Protein AF-A0A7C1C0Z5-F1 (afdb_monomer)

Structure (mmCIF, N/CA/C/O backbone):
data_AF-A0A7C1C0Z5-F1
#
_entry.id   AF-A0A7C1C0Z5-F1
#
loop_
_atom_site.group_PDB
_atom_site.id
_atom_site.type_symbol
_atom_site.label_atom_id
_atom_site.label_alt_id
_atom_site.label_comp_id
_atom_site.label_asym_id
_atom_site.label_entity_id
_atom_site.label_seq_id
_atom_site.pdbx_PDB_ins_code
_atom_site.Cartn_x
_atom_site.Cartn_y
_atom_site.Cartn_z
_atom_site.occupancy
_atom_site.B_iso_or_equiv
_atom_site.auth_seq_id
_atom_site.auth_comp_id
_atom_site.auth_asym_id
_atom_site.auth_atom_id
_atom_site.pdbx_PDB_model_num
ATOM 1 N N . MET A 1 1 ? 1.218 18.895 36.734 1.00 50.53 1 MET A N 1
ATOM 2 C CA . MET A 1 1 ? 1.865 17.702 36.144 1.00 50.53 1 MET A CA 1
ATOM 3 C C . MET A 1 1 ? 1.645 17.721 34.640 1.00 50.53 1 MET A C 1
ATOM 5 O O . MET A 1 1 ? 0.488 17.871 34.248 1.00 50.53 1 MET A O 1
ATOM 9 N N . PRO A 1 2 ? 2.693 17.615 33.805 1.00 55.09 2 PRO A N 1
ATOM 10 C CA . PRO A 1 2 ? 2.503 17.426 32.371 1.00 55.09 2 PRO A CA 1
ATOM 11 C C . PRO A 1 2 ? 1.745 16.110 32.160 1.00 55.09 2 PRO A C 1
ATOM 13 O O . PRO A 1 2 ? 2.145 15.065 32.670 1.00 55.09 2 PRO A O 1
ATOM 16 N N . LYS A 1 3 ? 0.593 16.164 31.488 1.00 62.12 3 LYS A N 1
ATOM 17 C CA . LYS A 1 3 ? -0.167 14.957 31.144 1.00 62.12 3 LYS A CA 1
ATOM 18 C C . LYS A 1 3 ? 0.540 14.292 29.962 1.00 62.12 3 LYS A C 1
ATOM 20 O O . LYS A 1 3 ? 0.717 14.940 28.936 1.00 62.12 3 LYS A O 1
ATOM 25 N N . LEU A 1 4 ? 0.938 13.024 30.097 1.00 68.06 4 LEU A N 1
ATOM 26 C CA . LEU A 1 4 ? 1.468 12.254 28.969 1.00 68.06 4 LEU A CA 1
ATOM 27 C C . LEU A 1 4 ? 0.392 12.119 27.882 1.00 68.06 4 LEU A C 1
ATOM 29 O O . LEU A 1 4 ? -0.711 11.645 28.156 1.00 68.06 4 LEU A O 1
ATOM 33 N N . LEU A 1 5 ? 0.740 12.500 26.651 1.00 69.69 5 LEU A N 1
ATOM 34 C CA . LEU A 1 5 ? -0.126 12.399 25.467 1.00 69.69 5 LEU A CA 1
ATOM 35 C C . LEU A 1 5 ? -0.556 10.951 25.165 1.00 69.69 5 LEU A C 1
ATOM 37 O O . LEU A 1 5 ? -1.627 10.733 24.612 1.00 69.69 5 LEU A O 1
ATOM 41 N N . ILE A 1 6 ? 0.223 9.966 25.624 1.00 70.81 6 ILE A N 1
ATOM 42 C CA . ILE A 1 6 ? -0.053 8.524 25.497 1.00 70.81 6 ILE A CA 1
ATOM 43 C C . ILE A 1 6 ? -1.380 8.124 26.167 1.00 70.81 6 ILE A C 1
ATOM 45 O O . ILE A 1 6 ? -1.987 7.133 25.786 1.00 70.81 6 ILE A O 1
ATOM 49 N N . LYS A 1 7 ? -1.895 8.910 27.124 1.00 69.81 7 LYS A N 1
ATOM 50 C CA . LYS A 1 7 ? -3.162 8.605 27.812 1.00 69.81 7 LYS A CA 1
ATOM 51 C C . LYS A 1 7 ? -4.392 8.622 26.884 1.00 69.81 7 LYS A C 1
ATOM 53 O O . LYS A 1 7 ? -5.440 8.124 27.277 1.00 69.81 7 LYS A O 1
ATOM 58 N N . TYR A 1 8 ? -4.281 9.214 25.695 1.00 70.94 8 TYR A N 1
ATOM 59 C CA . TYR A 1 8 ? -5.370 9.283 24.714 1.00 70.94 8 TYR A CA 1
ATOM 60 C C . TYR A 1 8 ? -5.359 8.132 23.696 1.00 70.94 8 TYR A C 1
ATOM 62 O O . TYR A 1 8 ? -6.206 8.129 22.809 1.00 70.94 8 TYR A O 1
ATOM 70 N N . ILE A 1 9 ? -4.405 7.203 23.814 1.00 77.19 9 ILE A N 1
ATOM 71 C CA . ILE A 1 9 ? -4.226 6.056 22.920 1.00 77.19 9 ILE A CA 1
ATOM 72 C C . ILE A 1 9 ? -4.994 4.860 23.495 1.00 77.19 9 ILE A C 1
ATOM 74 O O . ILE A 1 9 ? -4.828 4.511 24.667 1.00 77.19 9 ILE A O 1
ATOM 78 N N . GLU A 1 10 ? -5.833 4.239 22.673 1.00 81.50 10 GLU A N 1
ATOM 79 C CA . GLU A 1 10 ? -6.544 2.998 22.989 1.00 81.50 10 GLU A CA 1
ATOM 80 C C . GLU A 1 10 ? -5.820 1.771 22.412 1.00 81.50 10 GLU A C 1
ATOM 82 O O . GLU A 1 10 ? -4.853 1.882 21.664 1.00 81.50 10 GLU A O 1
ATOM 87 N N . PHE A 1 11 ? -6.268 0.563 22.771 1.00 80.81 11 PHE A N 1
ATOM 88 C CA . PHE A 1 11 ? -5.586 -0.673 22.369 1.00 80.81 11 PHE A CA 1
ATOM 89 C C . PHE A 1 11 ? -5.509 -0.859 20.841 1.00 80.81 11 PHE A C 1
ATOM 91 O O . PHE A 1 11 ? -4.505 -1.361 20.342 1.00 80.81 11 PHE A O 1
ATOM 98 N N . ALA A 1 12 ? -6.537 -0.427 20.101 1.00 80.50 12 ALA A N 1
ATOM 99 C CA . ALA A 1 12 ? -6.552 -0.486 18.638 1.00 80.50 12 ALA A CA 1
ATOM 100 C C . ALA A 1 12 ? -5.460 0.397 18.007 1.00 80.50 12 ALA A C 1
ATOM 102 O O . ALA A 1 12 ? -4.792 -0.030 17.073 1.00 80.50 12 ALA A O 1
ATOM 103 N N . ASP A 1 13 ? -5.205 1.575 18.578 1.00 85.00 13 ASP A N 1
ATOM 104 C CA . ASP A 1 13 ? -4.294 2.583 18.021 1.00 85.00 13 ASP A CA 1
ATOM 105 C C . ASP A 1 13 ? -2.834 2.081 17.948 1.00 85.00 13 ASP A C 1
ATOM 107 O O . ASP A 1 13 ? -2.052 2.526 17.107 1.00 85.00 13 ASP A O 1
ATOM 111 N N . TYR A 1 14 ? -2.448 1.115 18.794 1.00 87.69 14 TYR A N 1
ATOM 112 C CA . TYR A 1 14 ? -1.129 0.472 18.725 1.00 87.69 14 TYR A CA 1
ATOM 113 C C . TYR A 1 14 ? -0.912 -0.308 17.425 1.00 87.69 14 TYR A C 1
ATOM 115 O O . TYR A 1 14 ? 0.219 -0.376 16.943 1.00 87.69 14 TYR A O 1
ATOM 123 N N . PHE A 1 15 ? -1.968 -0.883 16.851 1.00 90.00 15 PHE A N 1
ATOM 124 C CA . PHE A 1 15 ? -1.889 -1.609 15.585 1.00 90.00 15 PHE A CA 1
ATOM 125 C C . PHE A 1 15 ? -1.761 -0.655 14.393 1.00 90.00 15 PHE A C 1
ATOM 127 O O . PHE A 1 15 ? -0.996 -0.957 13.479 1.00 90.00 15 PHE A O 1
ATOM 134 N N . SER A 1 16 ? -2.379 0.528 14.439 1.00 89.94 16 SER A N 1
ATOM 135 C CA . SER A 1 16 ? -2.151 1.579 13.437 1.00 89.94 16 SER A CA 1
ATOM 136 C C . SER A 1 16 ? -0.729 2.151 13.546 1.00 89.94 16 SER A C 1
ATOM 138 O O . SER A 1 16 ? -0.047 2.369 12.544 1.00 89.94 16 SER A O 1
ATOM 140 N N . ILE A 1 17 ? -0.199 2.311 14.766 1.00 92.31 17 ILE A N 1
ATOM 141 C CA . ILE A 1 17 ? 1.218 2.672 14.956 1.00 92.31 17 ILE A CA 1
ATOM 142 C C . ILE A 1 17 ? 2.126 1.585 14.364 1.00 92.31 17 ILE A C 1
ATOM 144 O O . ILE A 1 17 ? 3.062 1.906 13.631 1.00 92.31 17 ILE A O 1
ATOM 148 N N . LEU A 1 18 ? 1.844 0.308 14.631 1.00 94.50 18 LEU A N 1
ATOM 149 C CA . LEU A 1 18 ? 2.607 -0.810 14.076 1.00 94.50 18 LEU A CA 1
ATOM 150 C C . LEU A 1 18 ? 2.528 -0.858 12.542 1.00 94.50 18 LEU A C 1
ATOM 152 O O . LEU A 1 18 ? 3.556 -1.057 11.895 1.00 94.50 18 LEU A O 1
ATOM 156 N N . ASN A 1 19 ? 1.348 -0.599 11.968 1.00 94.94 19 ASN A N 1
ATOM 157 C CA . ASN A 1 19 ? 1.147 -0.421 10.530 1.00 94.94 19 ASN A CA 1
ATOM 158 C C . ASN A 1 19 ? 2.127 0.638 9.992 1.00 94.94 19 ASN A C 1
ATOM 160 O O . ASN A 1 19 ? 2.933 0.332 9.113 1.00 94.94 19 ASN A O 1
ATOM 164 N N . SER A 1 20 ? 2.158 1.835 10.587 1.00 95.94 20 SER A N 1
ATOM 165 C CA . SER A 1 20 ? 3.069 2.905 10.149 1.00 95.94 20 SER A CA 1
ATOM 166 C C . SER A 1 20 ? 4.556 2.521 10.231 1.00 95.94 20 SER A C 1
ATOM 168 O O . SER A 1 20 ? 5.349 2.923 9.377 1.00 95.94 20 SER A O 1
ATOM 170 N N . ILE A 1 21 ? 4.940 1.711 11.227 1.00 97.56 21 ILE A N 1
ATOM 171 C CA . ILE A 1 21 ? 6.315 1.219 11.387 1.00 97.56 21 ILE A CA 1
ATOM 172 C C . ILE A 1 21 ? 6.663 0.258 10.250 1.00 97.56 21 ILE A C 1
ATOM 174 O O . ILE A 1 21 ? 7.739 0.383 9.665 1.00 97.56 21 ILE A O 1
ATOM 178 N N . PHE A 1 22 ? 5.763 -0.660 9.887 1.00 98.00 22 PHE A N 1
ATOM 179 C CA . PHE A 1 22 ? 5.973 -1.526 8.727 1.00 98.00 22 PHE A CA 1
ATOM 180 C C . PHE A 1 22 ? 6.124 -0.720 7.435 1.00 98.00 22 PHE A C 1
ATOM 182 O O . PHE A 1 22 ? 7.070 -0.973 6.688 1.00 98.00 22 PHE A O 1
ATOM 189 N N . GLY A 1 23 ? 5.273 0.284 7.201 1.00 97.50 23 GLY A N 1
ATOM 190 C CA . GLY A 1 23 ? 5.388 1.168 6.038 1.00 97.50 23 GLY A CA 1
ATOM 191 C C . GLY A 1 23 ? 6.712 1.938 5.995 1.00 97.50 23 GLY A C 1
ATOM 192 O O . GLY A 1 23 ? 7.374 2.001 4.959 1.00 97.50 23 GLY A O 1
ATOM 193 N N . MET A 1 24 ? 7.150 2.470 7.136 1.00 98.12 24 MET A N 1
ATOM 194 C CA . MET A 1 24 ? 8.422 3.186 7.247 1.00 98.12 24 MET A CA 1
ATOM 195 C C . MET A 1 24 ? 9.633 2.272 7.001 1.00 98.12 24 MET A C 1
ATOM 197 O O . MET A 1 24 ? 10.545 2.648 6.262 1.00 98.12 24 MET A O 1
ATOM 201 N N . ILE A 1 25 ? 9.641 1.059 7.559 1.00 98.38 25 ILE A N 1
ATOM 202 C CA . ILE A 1 25 ? 10.719 0.088 7.321 1.00 98.38 25 ILE A CA 1
ATOM 203 C C . ILE A 1 25 ? 10.689 -0.393 5.862 1.00 98.38 25 ILE A C 1
ATOM 205 O O . ILE A 1 25 ? 11.747 -0.549 5.252 1.00 98.38 25 ILE A O 1
ATOM 209 N N . ALA A 1 26 ? 9.505 -0.566 5.266 1.00 98.38 26 ALA A N 1
ATOM 210 C CA . ALA A 1 26 ? 9.374 -0.905 3.852 1.00 98.38 26 ALA A CA 1
ATOM 211 C C . ALA A 1 26 ? 10.036 0.149 2.957 1.00 98.38 26 ALA A C 1
ATOM 213 O O . ALA A 1 26 ? 10.783 -0.211 2.053 1.00 98.38 26 ALA A O 1
ATOM 214 N N . ILE A 1 27 ? 9.844 1.440 3.253 1.00 98.50 27 ILE A N 1
ATOM 215 C CA . ILE A 1 27 ? 10.523 2.543 2.556 1.00 98.50 27 ILE A CA 1
ATOM 216 C C . ILE A 1 27 ? 12.047 2.387 2.607 1.00 98.50 27 ILE A C 1
ATOM 218 O O . ILE A 1 27 ? 12.703 2.568 1.583 1.00 98.50 27 ILE A O 1
ATOM 222 N N . LEU A 1 28 ? 12.621 2.000 3.750 1.00 98.31 28 LEU A N 1
ATOM 223 C CA . LEU A 1 28 ? 14.066 1.760 3.839 1.00 98.31 28 LEU A CA 1
ATOM 224 C C . LEU A 1 28 ? 14.519 0.608 2.936 1.00 98.31 28 LEU A C 1
ATOM 226 O O . LEU A 1 28 ? 15.510 0.752 2.226 1.00 98.31 28 LEU A O 1
ATOM 230 N N . PHE A 1 29 ? 13.783 -0.506 2.915 1.00 98.25 29 PHE A N 1
ATOM 231 C CA . PHE A 1 29 ? 14.103 -1.629 2.028 1.00 98.25 29 PHE A CA 1
ATOM 232 C C . PHE A 1 29 ? 13.907 -1.292 0.544 1.00 98.25 29 PHE A C 1
ATOM 234 O O . PHE A 1 29 ? 14.661 -1.795 -0.284 1.00 98.25 29 PHE A O 1
ATOM 241 N N . ILE A 1 30 ? 12.961 -0.410 0.195 1.00 98.31 30 ILE A N 1
ATOM 242 C CA . ILE A 1 30 ? 12.815 0.109 -1.176 1.00 98.31 30 ILE A CA 1
ATOM 243 C C . ILE A 1 30 ? 14.075 0.872 -1.587 1.00 98.31 30 ILE A C 1
ATOM 245 O O . ILE A 1 30 ? 14.581 0.671 -2.690 1.00 98.31 30 ILE A O 1
ATOM 249 N N . LEU A 1 31 ? 14.602 1.726 -0.705 1.00 97.38 31 LEU A N 1
ATOM 250 C CA . LEU A 1 31 ? 15.827 2.485 -0.975 1.00 97.38 31 LEU A CA 1
ATOM 251 C C . LEU A 1 31 ? 17.063 1.582 -1.103 1.00 97.38 31 LEU A C 1
ATOM 253 O O . LEU A 1 31 ? 17.978 1.916 -1.853 1.00 97.38 31 LEU A O 1
ATOM 257 N N . ASP A 1 32 ? 17.058 0.429 -0.435 1.00 97.19 32 ASP A N 1
ATOM 258 C CA . ASP A 1 32 ? 18.072 -0.627 -0.568 1.00 97.19 32 ASP A CA 1
ATOM 259 C C . ASP A 1 32 ? 17.825 -1.566 -1.774 1.00 97.19 32 ASP A C 1
ATOM 261 O O . ASP A 1 32 ? 18.501 -2.575 -1.945 1.00 97.19 32 ASP A O 1
ATOM 265 N N . ASN A 1 33 ? 16.846 -1.257 -2.636 1.00 95.62 33 ASN A N 1
ATOM 266 C CA . ASN A 1 33 ? 16.393 -2.082 -3.769 1.00 95.62 33 ASN A CA 1
ATOM 267 C C . ASN A 1 33 ? 15.897 -3.495 -3.394 1.00 95.62 33 ASN A C 1
ATOM 269 O O . ASN A 1 33 ? 15.704 -4.342 -4.268 1.00 95.62 33 ASN A O 1
ATOM 273 N N . ASN A 1 34 ? 15.616 -3.766 -2.118 1.00 96.12 34 ASN A N 1
ATOM 274 C CA . ASN A 1 34 ? 15.012 -5.022 -1.681 1.00 96.12 34 ASN A CA 1
ATOM 275 C C . ASN A 1 34 ? 13.479 -4.937 -1.750 1.00 96.12 34 ASN A C 1
ATOM 277 O O . ASN A 1 34 ? 12.770 -4.861 -0.740 1.00 96.12 34 ASN A O 1
ATOM 281 N N . LEU A 1 35 ? 12.967 -4.949 -2.982 1.00 95.25 35 LEU A N 1
ATOM 282 C CA . LEU A 1 35 ? 11.544 -4.772 -3.278 1.00 95.25 35 LEU A CA 1
ATOM 283 C C . LEU A 1 35 ? 10.670 -5.886 -2.685 1.00 95.25 35 LEU A C 1
ATOM 285 O O . LEU A 1 35 ? 9.565 -5.611 -2.225 1.00 95.25 35 LEU A O 1
ATOM 289 N N . TRP A 1 36 ? 11.168 -7.123 -2.623 1.00 95.00 36 TRP A N 1
ATOM 290 C CA . TRP A 1 36 ? 10.427 -8.251 -2.048 1.00 95.00 36 TRP A CA 1
ATOM 291 C C . TRP A 1 36 ? 10.206 -8.105 -0.543 1.00 95.00 36 TRP A C 1
ATOM 293 O O . TRP A 1 36 ? 9.088 -8.311 -0.063 1.00 95.00 36 TRP A O 1
ATOM 303 N N . MET A 1 37 ? 11.242 -7.714 0.206 1.00 95.75 37 MET A N 1
ATOM 304 C CA . MET A 1 37 ? 11.107 -7.469 1.642 1.00 95.75 37 MET A CA 1
ATOM 305 C C . MET A 1 37 ? 10.213 -6.256 1.908 1.00 95.75 37 MET A C 1
ATOM 307 O O . MET A 1 37 ? 9.336 -6.311 2.770 1.00 95.75 37 MET A O 1
ATOM 311 N N . ALA A 1 38 ? 10.375 -5.188 1.123 1.00 97.44 38 ALA A N 1
ATOM 312 C CA . ALA A 1 38 ? 9.516 -4.017 1.215 1.00 97.44 38 ALA A CA 1
ATOM 313 C C . ALA A 1 38 ? 8.040 -4.347 0.959 1.00 97.44 38 ALA A C 1
ATOM 315 O O . ALA A 1 38 ? 7.182 -4.012 1.775 1.00 97.44 38 ALA A O 1
ATOM 316 N N . GLY A 1 39 ? 7.741 -5.050 -0.134 1.00 96.69 39 GLY A N 1
ATOM 317 C CA . GLY A 1 39 ? 6.380 -5.463 -0.455 1.00 96.69 39 GLY A CA 1
ATOM 318 C C . GLY A 1 39 ? 5.787 -6.376 0.617 1.00 96.69 39 GLY A C 1
ATOM 319 O O . GLY A 1 39 ? 4.637 -6.195 1.010 1.00 96.69 39 GLY A O 1
ATOM 320 N N . SER A 1 40 ? 6.591 -7.286 1.176 1.00 96.44 40 SER A N 1
ATOM 321 C CA . SER A 1 40 ? 6.180 -8.142 2.296 1.00 96.44 40 SER A CA 1
ATOM 322 C C . SER A 1 40 ? 5.796 -7.329 3.533 1.00 96.44 40 SER A C 1
ATOM 324 O O . SER A 1 40 ? 4.762 -7.592 4.143 1.00 96.44 40 SER A O 1
ATOM 326 N N . LEU A 1 41 ? 6.581 -6.307 3.883 1.00 97.75 41 LEU A N 1
ATOM 327 C CA . LEU A 1 41 ? 6.278 -5.410 5.000 1.00 97.75 41 LEU A CA 1
ATOM 328 C C . LEU A 1 41 ? 5.005 -4.593 4.755 1.00 97.75 41 LEU A C 1
ATOM 330 O O . LEU A 1 41 ? 4.198 -4.461 5.672 1.00 97.75 41 LEU A O 1
ATOM 334 N N . ILE A 1 42 ? 4.772 -4.110 3.530 1.00 97.88 42 ILE A N 1
ATOM 335 C CA . ILE A 1 42 ? 3.525 -3.403 3.193 1.00 97.88 42 ILE A CA 1
ATOM 336 C C . ILE A 1 42 ? 2.319 -4.347 3.318 1.00 97.88 42 ILE A C 1
ATOM 338 O O . ILE A 1 42 ? 1.294 -3.966 3.879 1.00 97.88 42 ILE A O 1
ATOM 342 N N . LEU A 1 43 ? 2.439 -5.604 2.879 1.00 96.62 43 LEU A N 1
ATOM 343 C CA . LEU A 1 43 ? 1.379 -6.604 3.054 1.00 96.62 43 LEU A CA 1
ATOM 344 C C . LEU A 1 43 ? 1.143 -6.967 4.532 1.00 96.62 43 LEU A C 1
ATOM 346 O O . LEU A 1 43 ? 0.002 -7.192 4.931 1.00 96.62 43 LEU A O 1
ATOM 350 N N . LEU A 1 44 ? 2.185 -6.983 5.370 1.00 96.38 44 LEU A N 1
ATOM 351 C CA . LEU A 1 44 ? 2.023 -7.115 6.824 1.00 96.38 44 LEU A CA 1
ATOM 352 C C . LEU A 1 44 ? 1.334 -5.888 7.438 1.00 96.38 44 LEU A C 1
ATOM 354 O O . LEU A 1 44 ? 0.520 -6.043 8.349 1.00 96.38 44 LEU A O 1
ATOM 358 N N . ALA A 1 45 ? 1.592 -4.690 6.911 1.00 96.44 45 ALA A N 1
ATOM 359 C CA . ALA A 1 45 ? 0.858 -3.479 7.266 1.00 96.44 45 ALA A CA 1
ATOM 360 C C . ALA A 1 45 ? -0.647 -3.622 6.973 1.00 96.44 45 ALA A C 1
ATOM 362 O O . ALA A 1 45 ? -1.450 -3.298 7.845 1.00 96.44 45 ALA A O 1
ATOM 363 N N . VAL A 1 46 ? -1.035 -4.212 5.829 1.00 94.94 46 VAL A N 1
ATOM 364 C CA . VAL A 1 46 ? -2.450 -4.523 5.508 1.00 94.94 46 VAL A CA 1
ATOM 365 C C . VAL A 1 46 ? -3.084 -5.424 6.573 1.00 94.94 46 VAL A C 1
ATOM 367 O O . VAL A 1 46 ? -4.241 -5.234 6.943 1.00 94.94 46 VAL A O 1
ATOM 370 N N . LEU A 1 47 ? -2.344 -6.412 7.087 1.00 93.62 47 LEU A N 1
ATOM 371 C CA . LEU A 1 47 ? -2.851 -7.264 8.168 1.00 93.62 47 LEU A CA 1
ATOM 372 C C . LEU A 1 47 ? -3.023 -6.483 9.476 1.00 93.62 47 LEU A C 1
ATOM 374 O O . LEU A 1 47 ? -4.009 -6.699 10.177 1.00 93.62 47 LEU A O 1
ATOM 378 N N . SER A 1 48 ? -2.083 -5.593 9.803 1.00 92.50 48 SER A N 1
ATOM 379 C CA . SER A 1 48 ? -2.142 -4.762 11.014 1.00 92.50 48 SER A CA 1
ATOM 380 C C . SER A 1 48 ? -3.341 -3.808 10.989 1.00 92.50 48 SER A C 1
ATOM 382 O O . SER A 1 48 ? -4.085 -3.749 11.966 1.00 92.50 48 SER A O 1
ATOM 384 N N . ASP A 1 49 ? -3.573 -3.161 9.848 1.00 90.00 49 ASP A N 1
ATOM 385 C CA . ASP A 1 49 ? -4.739 -2.312 9.570 1.00 90.00 49 ASP A CA 1
ATOM 386 C C . ASP A 1 49 ? -6.062 -3.100 9.654 1.00 90.00 49 ASP A C 1
ATOM 388 O O . ASP A 1 49 ? -7.020 -2.752 10.339 1.00 90.00 49 ASP A O 1
ATOM 392 N N . GLY A 1 50 ? -6.107 -4.300 9.069 1.00 85.94 50 GLY A N 1
ATOM 393 C CA . GLY A 1 50 ? -7.282 -5.161 9.201 1.00 85.94 50 GLY A CA 1
ATOM 394 C C . GLY A 1 50 ? -7.618 -5.511 10.662 1.00 85.94 50 GLY A C 1
ATOM 395 O O . GLY A 1 50 ? -8.799 -5.646 11.016 1.00 85.94 50 GLY A O 1
ATOM 396 N N . LEU A 1 51 ? -6.599 -5.667 11.515 1.00 83.56 51 LEU A N 1
ATOM 397 C CA . LEU A 1 51 ? -6.758 -5.981 12.936 1.00 83.56 51 LEU A CA 1
ATOM 398 C C . LEU A 1 51 ? -7.205 -4.770 13.760 1.00 83.56 51 LEU A C 1
ATOM 400 O O . LEU A 1 51 ? -8.099 -4.944 14.596 1.00 83.56 51 LEU A O 1
ATOM 404 N N . ASP A 1 52 ? -6.658 -3.572 13.530 1.00 80.19 52 ASP A N 1
ATOM 405 C CA . ASP A 1 52 ? -7.064 -2.371 14.273 1.00 80.19 52 ASP A CA 1
ATOM 406 C C . ASP A 1 52 ? -8.554 -2.059 14.074 1.00 80.19 52 ASP A C 1
ATOM 408 O O . ASP A 1 52 ? -9.286 -1.882 15.053 1.00 80.19 52 ASP A O 1
ATOM 412 N N . GLY A 1 53 ? -9.058 -2.181 12.845 1.00 76.44 53 GLY A N 1
ATOM 413 C CA . GLY A 1 53 ? -10.451 -1.932 12.519 1.00 76.44 53 GLY A CA 1
ATOM 414 C C . GLY A 1 53 ? -11.376 -2.988 13.121 1.00 76.44 53 GLY A C 1
ATOM 415 O O . GLY A 1 53 ? -12.519 -2.695 13.484 1.00 76.44 53 GLY A O 1
ATOM 416 N N . LEU A 1 54 ? -10.916 -4.238 13.259 1.00 79.25 54 LEU A N 1
ATOM 417 C CA . LEU A 1 54 ? -11.659 -5.289 13.965 1.00 79.25 54 LEU A CA 1
ATOM 418 C C . LEU A 1 54 ? -11.711 -5.031 15.474 1.00 79.25 54 LEU A C 1
ATOM 420 O O . LEU A 1 54 ? -12.778 -5.192 16.077 1.00 79.25 54 LEU A O 1
ATOM 424 N N . ILE A 1 55 ? -10.592 -4.620 16.070 1.00 78.06 55 ILE A N 1
ATOM 425 C CA . ILE A 1 55 ? -10.483 -4.341 17.505 1.00 78.06 55 ILE A CA 1
ATOM 426 C C . ILE A 1 55 ? -11.299 -3.099 17.863 1.00 78.06 55 ILE A C 1
ATOM 428 O O . ILE A 1 55 ? -12.122 -3.177 18.776 1.00 78.06 55 ILE A O 1
ATOM 432 N N . ALA A 1 56 ? -11.167 -2.004 17.113 1.00 76.94 56 ALA A N 1
ATOM 433 C CA . ALA A 1 56 ? -11.902 -0.761 17.345 1.00 76.94 56 ALA A CA 1
ATOM 434 C C . ALA A 1 56 ? -13.425 -0.969 17.280 1.00 76.94 56 ALA A C 1
ATOM 436 O O . ALA A 1 56 ? -14.180 -0.437 18.094 1.00 76.94 56 ALA A O 1
ATOM 437 N N . ARG A 1 57 ? -13.900 -1.827 16.364 1.00 75.06 57 ARG A N 1
ATOM 438 C CA . ARG A 1 57 ? -15.322 -2.207 16.288 1.00 75.06 57 ARG A CA 1
ATOM 439 C C . ARG A 1 57 ? -15.809 -2.995 17.505 1.00 75.06 57 ARG A C 1
ATOM 441 O O . ARG A 1 57 ? -16.992 -2.919 17.827 1.00 75.06 57 ARG A O 1
ATOM 448 N N . ARG A 1 58 ? -14.937 -3.783 18.140 1.00 75.12 58 ARG A N 1
ATOM 449 C CA . ARG A 1 58 ? -15.302 -4.673 19.254 1.00 75.12 58 ARG A CA 1
ATOM 450 C C . ARG A 1 58 ? -15.132 -4.022 20.624 1.00 75.12 58 ARG A C 1
ATOM 452 O O . ARG A 1 58 ? -15.921 -4.312 21.518 1.00 75.12 58 ARG A O 1
ATOM 459 N N . TYR A 1 59 ? -14.118 -3.178 20.783 1.00 72.69 59 TYR A N 1
ATOM 460 C CA . TYR A 1 59 ? -13.706 -2.616 22.070 1.00 72.69 59 TYR A CA 1
ATOM 461 C C . TYR A 1 59 ? -13.893 -1.095 22.172 1.00 72.69 59 TYR A C 1
ATOM 463 O O . TYR A 1 59 ? -13.711 -0.548 23.255 1.00 72.69 59 TYR A O 1
ATOM 471 N N . GLY A 1 60 ? -14.321 -0.432 21.092 1.00 68.38 60 GLY A N 1
ATOM 472 C CA . GLY A 1 60 ? -14.347 1.027 20.995 1.00 68.38 60 GLY A CA 1
ATOM 473 C C . GLY A 1 60 ? -13.063 1.562 20.361 1.00 68.38 60 GLY A C 1
ATOM 474 O O . GLY A 1 60 ? -12.047 0.870 20.332 1.00 68.38 60 GLY A O 1
ATOM 475 N N . GLY A 1 61 ? -13.150 2.762 19.787 1.00 73.12 61 GLY A N 1
ATOM 476 C CA . GLY A 1 61 ? -12.010 3.470 19.214 1.00 73.12 61 GLY A CA 1
ATOM 477 C C . GLY A 1 61 ? -11.971 4.918 19.689 1.00 73.12 61 GLY A C 1
ATOM 478 O O . GLY A 1 61 ? -13.015 5.525 19.967 1.00 73.12 61 GLY A O 1
ATOM 479 N N . SER A 1 62 ? -10.767 5.486 19.733 1.00 77.94 62 SER A N 1
ATOM 480 C CA . SER A 1 62 ? -10.544 6.859 20.170 1.00 77.94 62 SER A CA 1
ATOM 481 C C . SER A 1 62 ? -10.658 7.842 18.994 1.00 77.94 62 SER A C 1
ATOM 483 O O . SER A 1 62 ? -10.376 7.519 17.840 1.00 77.94 62 SER A O 1
ATOM 485 N N . ARG A 1 63 ? -11.047 9.098 19.267 1.00 80.44 63 ARG A N 1
ATOM 486 C CA . ARG A 1 63 ? -11.039 10.161 18.237 1.00 80.44 63 ARG A CA 1
ATOM 487 C C . ARG A 1 63 ? -9.621 10.460 17.738 1.00 80.44 63 ARG A C 1
ATOM 489 O O . ARG A 1 63 ? -9.454 10.934 16.624 1.00 80.44 63 ARG A O 1
ATOM 496 N N . LEU A 1 64 ? -8.615 10.235 18.580 1.00 84.25 64 LEU A N 1
ATOM 497 C CA . LEU A 1 64 ? -7.206 10.361 18.215 1.00 84.25 64 LEU A CA 1
ATOM 498 C C . LEU A 1 64 ? -6.781 9.205 17.294 1.00 84.25 64 LEU A C 1
ATOM 500 O O . LEU A 1 64 ? -6.073 9.441 16.320 1.00 84.25 64 LEU A O 1
ATOM 504 N N . GLY A 1 65 ? -7.299 8.006 17.551 1.00 84.44 65 GLY A N 1
ATOM 505 C CA . GLY A 1 65 ? -7.090 6.789 16.778 1.00 84.44 65 GLY A CA 1
ATOM 506 C C . GLY A 1 65 ? -7.414 6.960 15.307 1.00 84.44 65 GLY A C 1
ATOM 507 O O . GLY A 1 65 ? -6.572 6.661 14.476 1.00 84.44 65 GLY A O 1
ATOM 508 N N . SER A 1 66 ? -8.548 7.585 14.968 1.00 83.94 66 SER A N 1
ATOM 509 C CA . SER A 1 66 ? -8.881 7.853 13.559 1.00 83.94 66 SER A CA 1
ATOM 510 C C . SER A 1 66 ? -7.856 8.742 12.841 1.00 83.94 66 SER A C 1
ATOM 512 O O . SER A 1 66 ? -7.659 8.600 11.640 1.00 83.94 66 SER A O 1
ATOM 514 N N . TYR A 1 67 ? -7.191 9.664 13.552 1.00 89.12 67 TYR A N 1
ATOM 515 C CA . TYR A 1 67 ? -6.108 10.456 12.957 1.00 89.12 67 TYR A CA 1
ATOM 516 C C . TYR A 1 67 ? -4.818 9.644 12.827 1.00 89.12 67 TYR A C 1
ATOM 518 O O . TYR A 1 67 ? -4.128 9.784 11.822 1.00 89.12 67 TYR A O 1
ATOM 526 N N . ILE A 1 68 ? -4.485 8.816 13.825 1.00 90.19 68 ILE A N 1
ATOM 527 C CA . ILE A 1 68 ? -3.317 7.922 13.766 1.00 90.19 68 ILE A CA 1
ATOM 528 C C . ILE A 1 68 ? -3.461 6.951 12.596 1.00 90.19 68 ILE A C 1
ATOM 530 O O . ILE A 1 68 ? -2.525 6.815 11.819 1.00 90.19 68 ILE A O 1
ATOM 534 N N . ASP A 1 69 ? -4.630 6.340 12.459 1.00 90.81 69 ASP A N 1
ATOM 535 C CA . ASP A 1 69 ? -5.005 5.428 11.384 1.00 90.81 69 ASP A CA 1
ATOM 536 C C . ASP A 1 69 ? -4.789 6.059 10.002 1.00 90.81 69 ASP A C 1
ATOM 538 O O . ASP A 1 69 ? -3.959 5.603 9.223 1.00 90.81 69 ASP A O 1
ATOM 542 N N . SER A 1 70 ? -5.388 7.230 9.755 1.00 91.88 70 SER A N 1
ATOM 543 C CA . SER A 1 70 ? -5.199 7.954 8.488 1.00 91.88 70 SER A CA 1
ATOM 544 C C . SER A 1 70 ? -3.736 8.339 8.208 1.00 91.88 70 SER A C 1
ATOM 546 O O . SER A 1 70 ? -3.317 8.386 7.051 1.00 91.88 70 SER A O 1
ATOM 548 N N . LEU A 1 71 ? -2.942 8.643 9.243 1.00 93.94 71 LEU A N 1
ATOM 549 C CA . LEU A 1 71 ? -1.509 8.922 9.087 1.00 93.94 71 LEU A CA 1
ATOM 550 C C . LEU A 1 71 ? -0.703 7.648 8.802 1.00 93.94 71 LEU A C 1
ATOM 552 O O . LEU A 1 71 ? 0.224 7.690 7.990 1.00 93.94 71 LEU A O 1
ATOM 556 N N . ALA A 1 72 ? -1.049 6.532 9.443 1.00 95.19 72 ALA A N 1
ATOM 557 C CA . ALA A 1 72 ? -0.447 5.232 9.184 1.00 95.19 72 ALA A CA 1
ATOM 558 C C . ALA A 1 72 ? -0.726 4.781 7.746 1.00 95.19 72 ALA A C 1
ATOM 560 O O . ALA A 1 72 ? 0.210 4.430 7.026 1.00 95.19 72 ALA A O 1
ATOM 561 N N . ASP A 1 73 ? -1.970 4.923 7.292 1.00 95.25 73 ASP A N 1
ATOM 562 C CA . ASP A 1 73 ? -2.401 4.653 5.921 1.00 95.25 73 ASP A CA 1
ATOM 563 C C . ASP A 1 73 ? -1.649 5.475 4.880 1.00 95.25 73 ASP A C 1
ATOM 565 O O . ASP A 1 73 ? -1.221 4.958 3.839 1.00 95.25 73 ASP A O 1
ATOM 569 N N . LEU A 1 74 ? -1.446 6.764 5.162 1.00 96.81 74 LEU A N 1
ATOM 570 C CA . LEU A 1 74 ? -0.679 7.638 4.285 1.00 96.81 74 LEU A CA 1
ATOM 571 C C . LEU A 1 74 ? 0.763 7.132 4.122 1.00 96.81 74 LEU A C 1
ATOM 573 O O . LEU A 1 74 ? 1.307 7.180 3.021 1.00 96.81 74 LEU A O 1
ATOM 577 N N . ILE A 1 75 ? 1.387 6.623 5.184 1.00 97.81 75 ILE A N 1
ATOM 578 C CA . ILE A 1 75 ? 2.760 6.103 5.127 1.00 97.81 75 ILE A CA 1
ATOM 579 C C . ILE A 1 75 ? 2.791 4.749 4.404 1.00 97.81 75 ILE A C 1
ATOM 581 O O . ILE A 1 75 ? 3.533 4.589 3.430 1.00 97.81 75 ILE A O 1
ATOM 585 N N . SER A 1 76 ? 1.980 3.792 4.854 1.00 97.44 76 SER A N 1
ATOM 586 C CA . SER A 1 76 ? 2.061 2.389 4.433 1.00 97.44 76 SER A CA 1
ATOM 587 C C . SER A 1 76 ? 1.432 2.102 3.078 1.00 97.44 76 SER A C 1
ATOM 589 O O . SER A 1 76 ? 1.965 1.287 2.328 1.00 97.44 76 SER A O 1
ATOM 591 N N . PHE A 1 77 ? 0.321 2.760 2.741 1.00 97.50 77 PHE A N 1
ATOM 592 C CA . PHE A 1 77 ? -0.459 2.452 1.534 1.00 97.50 77 PHE A CA 1
ATOM 593 C C . PHE A 1 77 ? -0.445 3.570 0.495 1.00 97.50 77 PHE A C 1
ATOM 595 O O . PHE A 1 77 ? -0.897 3.369 -0.637 1.00 97.50 77 PHE A O 1
ATOM 602 N N . CYS A 1 78 ? 0.117 4.729 0.848 1.00 97.25 78 CYS A N 1
ATOM 603 C CA . CYS A 1 78 ? 0.318 5.817 -0.099 1.00 97.25 78 CYS A CA 1
ATOM 604 C C . CYS A 1 78 ? 1.798 6.042 -0.398 1.00 97.25 78 CYS A C 1
ATOM 606 O O . CYS A 1 78 ? 2.242 5.776 -1.510 1.00 97.25 78 CYS A O 1
ATOM 608 N N . MET A 1 79 ? 2.587 6.465 0.586 1.00 98.12 79 MET A N 1
ATOM 609 C CA . MET A 1 79 ? 3.989 6.822 0.361 1.00 98.12 79 MET A CA 1
ATOM 610 C C . MET A 1 79 ? 4.859 5.621 -0.021 1.00 98.12 79 MET A C 1
ATOM 612 O O . MET A 1 79 ? 5.619 5.712 -0.986 1.00 98.12 79 MET A O 1
ATOM 616 N N . ALA A 1 80 ? 4.748 4.496 0.694 1.00 98.12 80 ALA A N 1
ATOM 617 C CA . ALA A 1 80 ? 5.581 3.328 0.411 1.00 98.12 80 ALA A CA 1
ATOM 618 C C . ALA A 1 80 ? 5.325 2.738 -0.997 1.00 98.12 80 ALA A C 1
ATOM 620 O O . ALA A 1 80 ? 6.296 2.591 -1.744 1.00 98.12 80 ALA A O 1
ATOM 621 N N . PRO A 1 81 ? 4.072 2.497 -1.444 1.00 97.88 81 PRO A N 1
ATOM 622 C CA . PRO A 1 81 ? 3.810 2.031 -2.807 1.00 97.88 81 PRO A CA 1
ATOM 623 C C . PRO A 1 81 ? 4.263 3.027 -3.882 1.00 97.88 81 PRO A C 1
ATOM 625 O O . PRO A 1 81 ? 4.827 2.612 -4.891 1.00 97.88 81 PRO A O 1
ATOM 628 N N . LEU A 1 82 ? 4.087 4.338 -3.665 1.00 97.81 82 LEU A N 1
ATOM 629 C CA . LEU A 1 82 ? 4.551 5.368 -4.603 1.00 97.81 82 LEU A CA 1
ATOM 630 C C . LEU A 1 82 ? 6.068 5.341 -4.791 1.00 97.81 82 LEU A C 1
ATOM 632 O O . LEU A 1 82 ? 6.560 5.422 -5.919 1.00 97.81 82 LEU A O 1
ATOM 636 N N . LEU A 1 83 ? 6.813 5.209 -3.692 1.00 98.31 83 LEU A N 1
ATOM 637 C CA . LEU A 1 83 ? 8.266 5.104 -3.753 1.00 98.31 83 LEU A CA 1
ATOM 638 C C . LEU A 1 83 ? 8.698 3.801 -4.434 1.00 98.31 83 LEU A C 1
ATOM 640 O O . LEU A 1 83 ? 9.652 3.808 -5.209 1.00 98.31 83 LEU A O 1
ATOM 644 N N . MET A 1 84 ? 7.975 2.706 -4.191 1.00 98.25 84 MET A N 1
ATOM 645 C CA . MET A 1 84 ? 8.224 1.418 -4.836 1.00 98.25 84 MET A CA 1
ATOM 646 C C . MET A 1 84 ? 8.042 1.508 -6.356 1.00 98.25 84 MET A C 1
ATOM 648 O O . MET A 1 84 ? 8.914 1.065 -7.101 1.00 98.25 84 MET A O 1
ATOM 652 N N . VAL A 1 85 ? 6.963 2.150 -6.821 1.00 98.25 85 VAL A N 1
ATOM 653 C CA . VAL A 1 85 ? 6.724 2.450 -8.245 1.00 98.25 85 VAL A CA 1
ATOM 654 C C . VAL A 1 85 ? 7.854 3.310 -8.815 1.00 98.25 85 VAL A C 1
ATOM 656 O O . VAL A 1 85 ? 8.369 3.014 -9.892 1.00 98.25 85 VAL A O 1
ATOM 659 N N . PHE A 1 86 ? 8.270 4.358 -8.097 1.00 98.12 86 PHE A N 1
ATOM 660 C CA . PHE A 1 86 ? 9.349 5.233 -8.552 1.00 98.12 86 PHE A CA 1
ATOM 661 C C . PHE A 1 86 ? 10.666 4.474 -8.724 1.00 98.12 86 PHE A C 1
ATOM 663 O O . PHE A 1 86 ? 11.259 4.520 -9.797 1.00 98.12 86 PHE A O 1
ATOM 670 N N . VAL A 1 87 ? 11.120 3.758 -7.692 1.00 97.75 87 VAL A N 1
ATOM 671 C CA . VAL A 1 87 ? 12.395 3.026 -7.732 1.00 97.75 87 VAL A CA 1
ATOM 672 C C . VAL A 1 87 ? 12.383 1.939 -8.804 1.00 97.75 87 VAL A C 1
ATOM 674 O O . VAL A 1 87 ? 13.386 1.780 -9.492 1.00 97.75 87 VAL A O 1
ATOM 677 N N . SER A 1 88 ? 11.252 1.258 -9.000 1.00 97.69 88 SER A N 1
ATOM 678 C CA . SER A 1 88 ? 11.149 0.166 -9.977 1.00 97.69 88 SER A CA 1
ATOM 679 C C . SER A 1 88 ? 11.179 0.651 -11.428 1.00 97.69 88 SER A C 1
ATOM 681 O O . SER A 1 88 ? 11.683 -0.057 -12.292 1.00 97.69 88 SER A O 1
ATOM 683 N N . TYR A 1 89 ? 10.666 1.856 -11.712 1.00 97.88 89 TYR A N 1
ATOM 684 C CA . TYR A 1 89 ? 10.453 2.303 -13.096 1.00 97.88 89 TYR A CA 1
ATOM 685 C C . TYR A 1 89 ? 11.167 3.596 -13.494 1.00 97.88 89 TYR A C 1
ATOM 687 O O . TYR A 1 89 ? 11.066 3.991 -14.657 1.00 97.88 89 TYR A O 1
ATOM 695 N N . ARG A 1 90 ? 11.895 4.264 -12.589 1.00 96.81 90 ARG A N 1
ATOM 696 C CA . ARG A 1 90 ? 12.578 5.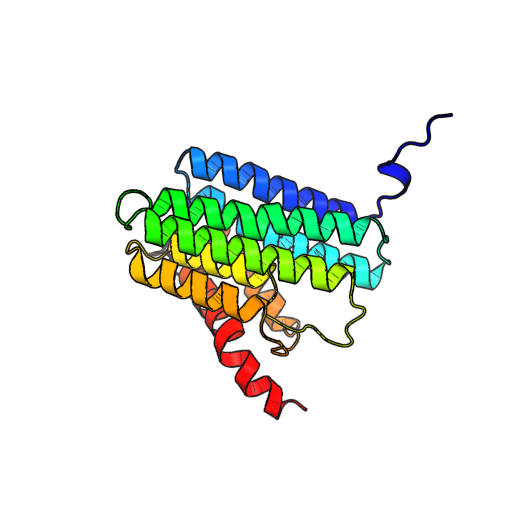547 -12.873 1.00 96.81 90 ARG A CA 1
ATOM 697 C C . ARG A 1 90 ? 13.535 5.504 -14.066 1.00 96.81 90 ARG A C 1
ATOM 699 O O . ARG A 1 90 ? 13.716 6.529 -14.713 1.00 96.81 90 ARG A O 1
ATOM 706 N N . ASP A 1 91 ? 14.126 4.344 -14.342 1.00 96.50 91 ASP A N 1
ATOM 707 C CA . ASP A 1 91 ? 15.152 4.183 -15.376 1.00 96.50 91 ASP A CA 1
ATOM 708 C C . ASP A 1 91 ? 14.559 3.781 -16.743 1.00 96.50 91 ASP A C 1
ATOM 710 O O . ASP A 1 91 ? 15.243 3.870 -17.760 1.00 96.50 91 ASP A O 1
ATOM 714 N N . ILE A 1 92 ? 13.281 3.376 -16.788 1.00 97.06 92 ILE A N 1
ATOM 715 C CA . ILE A 1 92 ? 12.612 2.882 -18.008 1.00 97.06 92 ILE A CA 1
ATOM 716 C C . ILE A 1 92 ? 11.366 3.687 -18.412 1.00 97.06 92 ILE A C 1
ATOM 718 O O . ILE A 1 92 ? 10.984 3.683 -19.583 1.00 97.06 92 ILE A O 1
ATOM 722 N N . CYS A 1 93 ? 10.729 4.390 -17.472 1.00 97.12 93 CYS A N 1
ATOM 723 C CA . CYS A 1 93 ? 9.555 5.226 -17.709 1.00 97.12 93 CYS A CA 1
ATOM 724 C C . CYS A 1 93 ? 9.966 6.695 -17.909 1.00 97.12 93 CYS A C 1
ATOM 726 O O . CYS A 1 93 ? 10.780 7.208 -17.136 1.00 97.12 93 CYS A O 1
ATOM 728 N N . PRO A 1 94 ? 9.391 7.427 -18.884 1.00 97.44 94 PRO A N 1
ATOM 729 C CA . PRO A 1 94 ? 9.627 8.860 -19.015 1.00 97.44 94 PRO A CA 1
ATOM 730 C C . PRO A 1 94 ? 9.300 9.606 -17.714 1.00 97.44 94 PRO A C 1
ATOM 732 O O . PRO A 1 94 ? 8.186 9.524 -17.192 1.00 97.44 94 PRO A O 1
ATOM 735 N N . SER A 1 95 ? 10.267 10.375 -17.209 1.00 95.69 95 SER A N 1
ATOM 736 C CA . SER A 1 95 ? 10.219 10.975 -15.867 1.00 95.69 95 SER A CA 1
ATOM 737 C C . SER A 1 95 ? 8.967 11.819 -15.609 1.00 95.69 95 SER A C 1
ATOM 739 O O . SER A 1 95 ? 8.379 11.733 -14.535 1.00 95.69 95 SER A O 1
ATOM 741 N N . TYR A 1 96 ? 8.508 12.590 -16.598 1.00 96.38 96 TYR A N 1
ATOM 742 C CA . TYR A 1 96 ? 7.304 13.417 -16.480 1.00 96.38 96 TYR A CA 1
ATOM 743 C C . TYR A 1 96 ? 6.017 12.588 -16.332 1.00 96.38 96 TYR A C 1
ATOM 745 O O . TYR A 1 96 ? 5.123 12.993 -15.590 1.00 96.38 96 TYR A O 1
ATOM 753 N N . ILE A 1 97 ? 5.927 11.421 -16.984 1.00 97.62 97 ILE A N 1
ATOM 754 C CA . ILE A 1 97 ? 4.778 10.509 -16.860 1.00 97.62 97 ILE A CA 1
ATOM 755 C C . ILE A 1 97 ? 4.784 9.878 -15.472 1.00 97.62 97 ILE A C 1
ATOM 757 O O . ILE A 1 97 ? 3.771 9.913 -14.775 1.00 97.62 97 ILE A O 1
ATOM 761 N N . LEU A 1 98 ? 5.936 9.345 -15.057 1.00 97.88 98 LEU A N 1
ATOM 762 C CA . LEU A 1 98 ? 6.088 8.675 -13.769 1.00 97.88 98 LEU A CA 1
ATOM 763 C C . LEU A 1 98 ? 5.776 9.618 -12.603 1.00 97.88 98 LEU A C 1
ATOM 765 O O . LEU A 1 98 ? 4.949 9.300 -11.750 1.00 97.88 98 LEU A O 1
ATOM 769 N N . VAL A 1 99 ? 6.392 10.804 -12.594 1.00 97.69 99 VAL A N 1
ATOM 770 C CA . VAL A 1 99 ? 6.174 11.818 -11.551 1.00 97.69 99 VAL A CA 1
ATOM 771 C C . VAL A 1 99 ? 4.728 12.312 -11.562 1.00 97.69 99 VAL A C 1
ATOM 773 O O . VAL A 1 99 ? 4.133 12.457 -10.495 1.00 97.69 99 VAL A O 1
ATOM 776 N N . GLY A 1 100 ? 4.134 12.518 -12.743 1.00 98.06 100 GLY A N 1
ATOM 777 C CA . GLY A 1 100 ? 2.727 12.899 -12.868 1.00 98.06 100 GLY A CA 1
ATOM 778 C C . GLY A 1 100 ? 1.780 11.854 -12.274 1.00 98.06 100 GLY A C 1
ATOM 779 O O . GLY A 1 100 ? 0.889 12.203 -11.501 1.00 98.06 100 GLY A O 1
ATOM 780 N N . ALA A 1 101 ? 2.000 10.571 -12.570 1.00 98.00 101 ALA A N 1
ATOM 781 C CA . ALA A 1 101 ? 1.172 9.484 -12.052 1.00 98.00 101 ALA A CA 1
ATOM 782 C C . ALA A 1 101 ? 1.297 9.327 -10.529 1.00 98.00 101 ALA A C 1
ATOM 784 O O . ALA A 1 101 ? 0.286 9.193 -9.837 1.00 98.00 101 ALA A O 1
ATOM 785 N N . ILE A 1 102 ? 2.519 9.432 -9.998 1.00 98.06 102 ILE A N 1
ATOM 786 C CA . ILE A 1 102 ? 2.781 9.428 -8.553 1.00 98.06 102 ILE A CA 1
ATOM 787 C C . ILE A 1 102 ? 2.084 10.610 -7.864 1.00 98.06 102 ILE A C 1
ATOM 789 O O . ILE A 1 102 ? 1.443 10.437 -6.827 1.00 98.06 102 ILE A O 1
ATOM 793 N N . ALA A 1 103 ? 2.164 11.810 -8.445 1.00 98.12 103 ALA A N 1
ATOM 794 C CA . ALA A 1 103 ? 1.528 13.000 -7.888 1.00 98.12 103 ALA A CA 1
ATOM 795 C C . ALA A 1 103 ? -0.005 12.880 -7.862 1.00 98.12 103 ALA A C 1
ATOM 797 O O . ALA A 1 103 ? -0.626 13.243 -6.863 1.00 98.12 103 ALA A O 1
ATOM 798 N N . ILE A 1 104 ? -0.610 12.338 -8.926 1.00 98.25 104 ILE A N 1
ATOM 799 C CA . ILE A 1 104 ? -2.060 12.096 -8.996 1.00 98.25 104 ILE A CA 1
ATOM 800 C C . ILE A 1 104 ? -2.493 11.093 -7.928 1.00 98.25 104 ILE A C 1
ATOM 802 O O . ILE A 1 104 ? -3.458 11.358 -7.208 1.00 98.25 104 ILE A O 1
ATOM 806 N N . TYR A 1 105 ? -1.773 9.975 -7.791 1.00 98.19 105 TYR A N 1
ATOM 807 C CA . TYR A 1 105 ? -2.088 8.977 -6.773 1.00 98.19 105 TYR A CA 1
ATOM 808 C C . TYR A 1 105 ? -2.009 9.579 -5.369 1.00 98.19 105 TYR A C 1
ATOM 810 O O . TYR A 1 105 ? -2.969 9.458 -4.614 1.00 98.19 105 TYR A O 1
ATOM 818 N N . LEU A 1 106 ? -0.938 10.316 -5.044 1.00 98.06 106 LEU A N 1
ATOM 819 C CA . LEU A 1 106 ? -0.805 10.985 -3.746 1.00 98.06 106 LEU A CA 1
ATOM 820 C C . LEU A 1 106 ? -1.945 11.981 -3.484 1.00 98.06 106 LEU A C 1
ATOM 822 O O . LEU A 1 106 ? -2.522 11.995 -2.396 1.00 98.06 106 LEU A O 1
ATOM 826 N N . LEU A 1 107 ? -2.274 12.810 -4.476 1.00 97.62 107 LEU A N 1
ATOM 827 C CA . LEU A 1 107 ? -3.323 13.820 -4.364 1.00 97.62 107 LEU A CA 1
ATOM 828 C C . LEU A 1 107 ? -4.692 13.174 -4.093 1.00 97.62 107 LEU A C 1
ATOM 830 O O . LEU A 1 107 ? -5.401 13.601 -3.181 1.00 97.62 107 LEU A O 1
ATOM 834 N N . PHE A 1 108 ? -5.042 12.116 -4.823 1.00 96.44 108 PHE A N 1
ATOM 835 C CA . PHE A 1 108 ? -6.299 11.391 -4.624 1.00 96.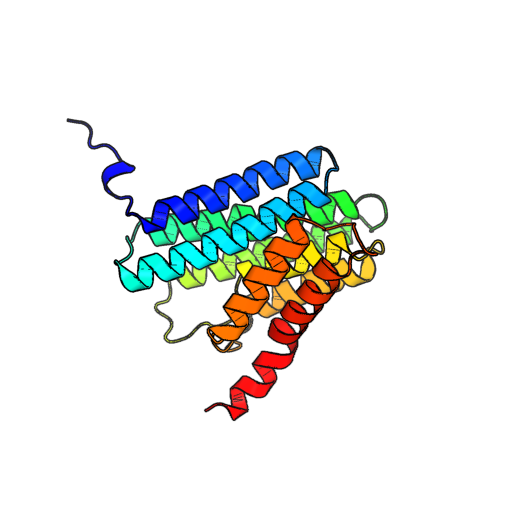44 108 PHE A CA 1
ATOM 836 C C . PHE A 1 108 ? -6.333 10.587 -3.321 1.00 96.44 108 PHE A C 1
ATOM 838 O O . PHE A 1 108 ? -7.364 10.603 -2.647 1.00 96.44 108 PHE A O 1
ATOM 845 N N . SER A 1 109 ? -5.217 9.995 -2.893 1.00 95.12 109 SER A N 1
ATOM 846 C CA . SER A 1 109 ? -5.108 9.371 -1.570 1.00 95.12 109 SER A CA 1
ATOM 847 C C . SER A 1 109 ? -5.378 10.363 -0.433 1.00 95.12 109 SER A C 1
ATOM 849 O O . SER A 1 109 ? -6.151 10.065 0.475 1.00 95.12 109 SER A O 1
ATOM 851 N N . ILE A 1 110 ? -4.793 11.567 -0.482 1.00 95.06 110 ILE A N 1
ATOM 852 C CA . ILE A 1 110 ? -4.997 12.594 0.557 1.00 95.06 110 ILE A CA 1
ATOM 853 C C . ILE A 1 110 ? -6.457 13.067 0.585 1.00 95.06 110 ILE A C 1
ATOM 855 O O . ILE A 1 110 ? -7.038 13.225 1.664 1.00 95.06 110 ILE A O 1
ATOM 859 N N . ILE A 1 111 ? -7.072 13.277 -0.584 1.00 92.69 111 ILE A N 1
ATOM 860 C CA . ILE A 1 111 ? -8.492 13.649 -0.683 1.00 92.69 111 ILE A CA 1
ATOM 861 C C . ILE A 1 111 ? -9.379 12.548 -0.091 1.00 92.69 111 ILE A C 1
ATOM 863 O O . ILE A 1 111 ? -10.276 12.852 0.697 1.00 92.69 111 ILE A O 1
ATOM 867 N N . HIS A 1 112 ? -9.104 11.282 -0.412 1.00 90.69 112 HIS A N 1
ATOM 868 C CA . HIS A 1 112 ? -9.835 10.140 0.133 1.00 90.69 112 HIS A CA 1
ATOM 869 C C . HIS A 1 112 ? -9.746 10.117 1.666 1.00 90.69 112 HIS A C 1
ATOM 871 O O . HIS A 1 112 ? -10.768 10.271 2.336 1.00 90.69 112 HIS A O 1
ATOM 877 N N . LEU A 1 113 ? -8.534 10.052 2.231 1.00 90.75 113 LEU A N 1
ATOM 878 C CA . LEU A 1 113 ? -8.310 9.974 3.683 1.00 90.75 113 LEU A CA 1
ATOM 879 C C . LEU A 1 113 ? -8.924 11.164 4.442 1.00 90.75 113 LEU A C 1
ATOM 881 O O . LEU A 1 113 ? -9.603 10.993 5.455 1.00 90.75 113 LEU A O 1
ATOM 885 N N . SER A 1 114 ? -8.756 12.388 3.933 1.00 87.38 114 SER A N 1
ATOM 886 C CA . SER A 1 114 ? -9.330 13.587 4.566 1.00 87.38 114 SER A CA 1
ATOM 887 C C . SER A 1 114 ? -10.865 13.622 4.530 1.00 87.38 1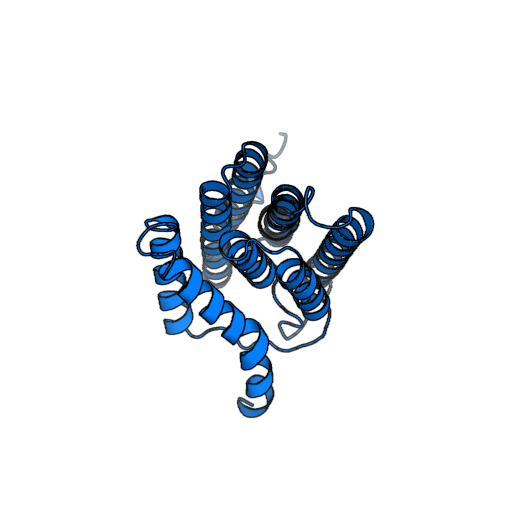14 SER A C 1
ATOM 889 O O . SER A 1 114 ? -11.500 14.155 5.451 1.00 87.38 114 SER A O 1
ATOM 891 N N . THR A 1 115 ? -11.483 13.008 3.519 1.00 84.56 115 THR A N 1
ATOM 892 C CA . THR A 1 115 ? -12.945 12.888 3.421 1.00 84.56 115 THR A CA 1
ATOM 893 C C . THR A 1 115 ? -13.505 11.970 4.512 1.00 84.56 115 THR A C 1
ATOM 895 O O . THR A 1 115 ? -14.528 12.311 5.114 1.00 84.56 115 THR A O 1
ATOM 898 N N . PHE A 1 116 ? -12.815 10.870 4.846 1.00 77.69 116 PHE A N 1
ATOM 899 C CA . PHE A 1 116 ? -13.208 9.977 5.950 1.00 77.69 116 PHE A CA 1
ATOM 900 C C . PHE A 1 116 ? -13.140 10.653 7.320 1.00 77.69 116 PHE A C 1
ATOM 902 O O . PHE A 1 116 ? -13.992 10.405 8.173 1.00 77.69 116 PHE A O 1
ATOM 909 N N . LEU A 1 117 ? -12.175 11.552 7.528 1.00 80.00 117 LEU A N 1
ATOM 910 C CA . LEU A 1 117 ? -12.045 12.292 8.788 1.00 80.00 117 LEU A CA 1
ATOM 911 C C . LEU A 1 117 ? -13.149 13.342 8.997 1.00 80.00 117 LEU A C 1
ATOM 913 O O . LEU A 1 117 ? -13.466 13.694 10.135 1.00 80.00 117 LEU A O 1
ATOM 917 N N . THR A 1 118 ? -13.713 13.881 7.915 1.00 72.56 118 THR A N 1
ATOM 918 C CA . THR A 1 118 ? -14.632 15.033 7.958 1.00 72.56 118 THR A CA 1
ATOM 919 C C . THR A 1 118 ? -16.093 14.644 7.793 1.00 72.56 118 THR A C 1
ATOM 921 O O . THR A 1 118 ? -16.973 15.232 8.429 1.00 72.56 118 THR A O 1
ATOM 924 N N . THR A 1 119 ? -16.374 13.642 6.966 1.00 66.50 119 THR A N 1
ATOM 925 C CA . THR A 1 119 ? -17.740 13.315 6.575 1.00 66.50 119 THR A CA 1
ATOM 926 C C . THR A 1 119 ? -18.197 12.062 7.313 1.00 66.50 119 THR A C 1
ATOM 928 O O . THR A 1 119 ? -17.663 10.978 7.106 1.00 66.50 119 THR A O 1
ATOM 931 N N . LYS A 1 120 ? -19.238 12.174 8.153 1.00 55.34 120 LYS A N 1
ATOM 932 C CA . LYS A 1 120 ? -19.955 11.009 8.709 1.00 55.34 120 LYS A CA 1
ATOM 933 C C . LYS A 1 120 ? -20.770 10.326 7.599 1.00 55.34 120 LYS A C 1
ATOM 935 O O . LYS A 1 120 ? -21.998 10.406 7.596 1.00 55.34 120 LYS A O 1
ATOM 940 N N . GLN A 1 121 ? -20.110 9.724 6.613 1.00 54.31 121 GLN A N 1
ATOM 941 C CA . GLN A 1 121 ? -20.803 9.033 5.528 1.00 54.31 121 GLN A CA 1
ATOM 942 C C . GLN A 1 121 ? -21.451 7.739 6.039 1.00 54.31 121 GLN A C 1
ATOM 944 O O . GLN A 1 121 ? -20.887 7.011 6.854 1.00 54.31 121 GLN A O 1
ATOM 949 N N . ARG A 1 122 ? -22.669 7.451 5.559 1.00 41.47 122 ARG A N 1
ATOM 950 C CA . ARG A 1 122 ? -23.430 6.218 5.846 1.00 41.47 122 ARG A CA 1
ATOM 951 C C . ARG A 1 122 ? -23.031 5.046 4.922 1.00 41.47 122 ARG A C 1
ATOM 953 O O . ARG A 1 122 ? -23.840 4.156 4.686 1.00 41.47 122 ARG A O 1
ATOM 960 N N . GLY A 1 123 ? -21.799 5.031 4.416 1.00 51.41 123 GLY A N 1
ATOM 961 C CA . GLY A 1 123 ? -21.271 4.020 3.495 1.00 51.41 123 GLY A CA 1
ATOM 962 C C . GLY A 1 123 ? -19.801 4.285 3.156 1.00 51.41 123 GLY A C 1
ATOM 963 O O . GLY A 1 123 ? -19.323 5.397 3.364 1.00 51.41 123 GLY A O 1
ATOM 964 N N . PHE A 1 124 ? -19.086 3.254 2.693 1.00 50.34 124 PHE A N 1
ATOM 965 C CA . PHE A 1 124 ? -17.734 3.390 2.142 1.00 50.34 124 PHE A CA 1
ATOM 966 C C . PHE A 1 124 ? -17.868 3.850 0.691 1.00 50.34 124 PHE A C 1
ATOM 968 O O . PHE A 1 124 ? -18.220 3.051 -0.175 1.00 50.34 124 PHE A O 1
ATOM 975 N N . SER A 1 125 ? -17.637 5.134 0.452 1.00 62.84 125 SER A N 1
ATOM 976 C CA . SER A 1 125 ? -17.671 5.722 -0.885 1.00 62.84 125 SER A CA 1
ATOM 977 C C . SER A 1 125 ? -16.246 5.769 -1.424 1.00 62.84 125 SER A C 1
ATOM 979 O O . SER A 1 125 ? -15.409 6.503 -0.896 1.00 62.84 125 SER A O 1
ATOM 981 N N . GLY A 1 126 ? -15.965 4.960 -2.444 1.00 81.56 126 GLY A N 1
ATOM 982 C CA . GLY A 1 126 ? -14.648 4.873 -3.077 1.00 81.56 126 GLY A CA 1
ATOM 983 C C . GLY A 1 126 ? -13.774 3.727 -2.577 1.00 81.56 126 GLY A C 1
ATOM 984 O O . GLY A 1 126 ? -14.031 3.104 -1.544 1.00 81.56 126 GLY A O 1
ATOM 985 N N . LEU A 1 127 ? -12.752 3.408 -3.372 1.00 88.75 127 LEU A N 1
ATOM 986 C CA . LEU A 1 127 ? -11.834 2.303 -3.107 1.00 88.75 127 LEU A CA 1
ATOM 987 C C . LEU A 1 127 ? -10.970 2.606 -1.870 1.00 88.75 127 LEU A C 1
ATOM 989 O O . LEU A 1 127 ? -10.304 3.638 -1.879 1.00 88.75 127 LEU A O 1
ATOM 993 N N . PRO A 1 128 ? -10.909 1.723 -0.853 1.00 90.56 128 PRO A N 1
ATOM 994 C CA . PRO A 1 128 ? -10.031 1.926 0.296 1.00 90.56 128 PRO A CA 1
ATOM 995 C C . PRO A 1 128 ? -8.555 2.046 -0.103 1.00 90.56 128 PRO A C 1
ATOM 997 O O . PRO A 1 128 ? -8.056 1.252 -0.910 1.00 90.56 128 PRO A O 1
ATOM 1000 N N . THR A 1 129 ? -7.842 2.985 0.521 1.00 92.62 129 THR A N 1
ATOM 1001 C CA . THR A 1 129 ? -6.391 3.201 0.365 1.00 92.62 129 THR A CA 1
ATOM 1002 C C . THR A 1 129 ? -5.582 1.939 0.622 1.00 92.62 129 THR A C 1
ATOM 1004 O O . THR A 1 129 ? -4.652 1.649 -0.126 1.00 92.62 129 THR A O 1
ATOM 1007 N N . THR A 1 130 ? -5.980 1.144 1.614 1.00 93.81 130 THR A N 1
ATOM 1008 C CA . THR A 1 130 ? -5.354 -0.139 1.963 1.00 93.81 130 THR A CA 1
ATOM 1009 C C . THR A 1 130 ? -5.376 -1.129 0.796 1.00 93.81 130 THR A C 1
ATOM 1011 O O . THR A 1 130 ? -4.349 -1.712 0.442 1.00 93.81 130 THR A O 1
ATOM 1014 N N . ALA A 1 131 ? -6.524 -1.267 0.126 1.00 94.00 131 ALA A N 1
ATOM 1015 C CA . ALA A 1 131 ? -6.680 -2.128 -1.043 1.00 94.00 131 ALA A CA 1
ATOM 1016 C C . ALA A 1 131 ? -5.931 -1.583 -2.268 1.00 94.00 131 ALA A C 1
ATOM 1018 O O . ALA A 1 131 ? -5.303 -2.360 -2.990 1.00 94.00 131 ALA A O 1
ATOM 1019 N N . ALA A 1 132 ? -5.966 -0.265 -2.491 1.00 95.75 132 ALA A N 1
ATOM 1020 C CA . ALA A 1 132 ? -5.231 0.379 -3.579 1.00 95.75 132 ALA A CA 1
ATOM 1021 C C . ALA A 1 132 ? -3.711 0.190 -3.425 1.00 95.75 132 ALA A C 1
ATOM 1023 O O . ALA A 1 132 ? -3.051 -0.254 -4.365 1.00 95.75 132 ALA A O 1
ATOM 1024 N N . GLY A 1 133 ? -3.168 0.443 -2.231 1.00 96.75 133 GLY A N 1
ATOM 1025 C CA . GLY A 1 133 ? -1.744 0.288 -1.939 1.00 96.75 133 GLY A CA 1
ATOM 1026 C C . GLY A 1 133 ? -1.271 -1.159 -2.074 1.00 96.75 133 GLY A C 1
ATOM 1027 O O . GLY A 1 133 ? -0.264 -1.413 -2.735 1.00 96.75 133 GLY A O 1
ATOM 1028 N N . ALA A 1 134 ? -2.027 -2.117 -1.526 1.00 96.69 134 ALA A N 1
ATOM 1029 C CA . ALA A 1 134 ? -1.725 -3.544 -1.662 1.00 96.69 134 ALA A CA 1
ATOM 1030 C C . ALA A 1 134 ? -1.709 -3.992 -3.131 1.00 96.69 134 ALA A C 1
ATOM 1032 O O . ALA A 1 134 ? -0.794 -4.694 -3.562 1.00 96.69 134 ALA A O 1
ATOM 1033 N N . PHE A 1 135 ? -2.696 -3.548 -3.913 1.00 97.56 135 PHE A N 1
ATOM 1034 C CA . PHE A 1 135 ? -2.773 -3.847 -5.338 1.00 97.56 135 PHE A CA 1
ATOM 1035 C C . PHE A 1 135 ? -1.574 -3.279 -6.105 1.00 97.56 135 PHE A C 1
ATOM 1037 O O . PHE A 1 135 ? -0.936 -4.013 -6.855 1.00 97.56 135 PHE A O 1
ATOM 1044 N N . VAL A 1 136 ? -1.217 -2.010 -5.877 1.00 97.75 136 VAL A N 1
ATOM 1045 C CA . VAL A 1 136 ? -0.062 -1.367 -6.527 1.00 97.75 136 VAL A CA 1
ATOM 1046 C C . VAL A 1 136 ? 1.236 -2.109 -6.213 1.00 97.75 136 VAL A C 1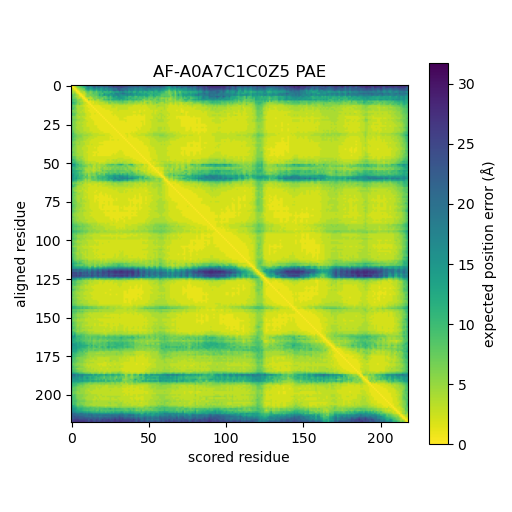
ATOM 1048 O O . VAL A 1 136 ? 2.002 -2.397 -7.128 1.00 97.75 136 VAL A O 1
ATOM 1051 N N . VAL A 1 137 ? 1.468 -2.477 -4.951 1.00 97.25 137 VAL A N 1
ATOM 1052 C CA . VAL A 1 137 ? 2.661 -3.240 -4.546 1.00 97.25 137 VAL A CA 1
ATOM 1053 C C . VAL A 1 137 ? 2.738 -4.581 -5.268 1.00 97.25 137 VAL A C 1
ATOM 1055 O O . VAL A 1 137 ? 3.788 -4.933 -5.797 1.00 97.25 137 VAL A O 1
ATOM 1058 N N . LEU A 1 138 ? 1.630 -5.323 -5.331 1.00 96.50 138 LEU A N 1
ATOM 1059 C CA . LEU A 1 138 ? 1.596 -6.622 -6.005 1.00 96.50 138 LEU A CA 1
ATOM 1060 C C . LEU A 1 138 ? 1.831 -6.499 -7.510 1.00 96.50 138 LEU A C 1
ATOM 1062 O O . LEU A 1 138 ? 2.541 -7.319 -8.084 1.00 96.50 138 LEU A O 1
ATOM 1066 N N . VAL A 1 139 ? 1.274 -5.463 -8.139 1.00 96.75 139 VAL A N 1
ATOM 1067 C CA . VAL A 1 139 ? 1.524 -5.157 -9.550 1.00 96.75 139 VAL A CA 1
ATOM 1068 C C . VAL A 1 139 ? 3.010 -4.878 -9.785 1.00 96.75 139 VAL A C 1
ATOM 1070 O O . VAL A 1 139 ? 3.578 -5.421 -10.727 1.00 96.75 139 VAL A O 1
ATOM 1073 N N . VAL A 1 140 ? 3.651 -4.088 -8.918 1.00 96.38 140 VAL A N 1
ATOM 1074 C CA . VAL A 1 140 ? 5.083 -3.765 -9.031 1.00 96.38 140 VAL A CA 1
ATOM 1075 C C . VAL A 1 140 ? 5.986 -4.974 -8.786 1.00 96.38 140 VAL A C 1
ATOM 1077 O O . VAL A 1 140 ? 7.007 -5.114 -9.445 1.00 96.38 140 VAL A O 1
ATOM 1080 N N . LEU A 1 141 ? 5.618 -5.869 -7.869 1.00 95.12 141 LEU A N 1
ATOM 1081 C CA . LEU A 1 141 ? 6.390 -7.090 -7.610 1.00 95.12 141 LEU A CA 1
ATOM 1082 C C . LEU A 1 141 ? 6.356 -8.098 -8.765 1.00 95.12 141 LEU A C 1
ATOM 1084 O O . LEU A 1 141 ? 7.245 -8.942 -8.856 1.00 95.12 141 LEU A O 1
ATOM 1088 N N . LEU A 1 142 ? 5.306 -8.068 -9.588 1.00 94.69 142 LEU A N 1
ATOM 1089 C CA . LEU A 1 142 ? 5.037 -9.101 -10.592 1.00 94.69 142 LEU A CA 1
ATOM 1090 C C . LEU A 1 142 ? 5.270 -8.646 -12.032 1.00 94.69 142 LEU A C 1
ATOM 1092 O O . LEU A 1 142 ? 5.471 -9.500 -12.893 1.00 94.69 142 LEU A O 1
ATOM 1096 N N . LEU A 1 143 ? 5.203 -7.344 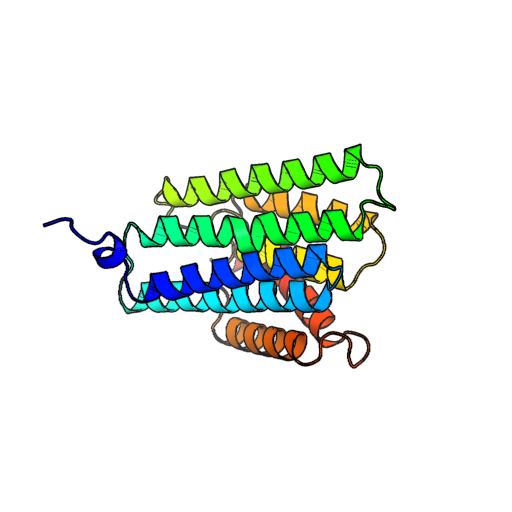-12.313 1.00 94.75 143 LEU A N 1
ATOM 1097 C CA . LEU A 1 143 ? 5.363 -6.803 -13.660 1.00 94.75 143 LEU A CA 1
ATOM 1098 C C . LEU A 1 143 ? 6.649 -5.986 -13.762 1.00 94.75 143 LEU A C 1
ATOM 1100 O O . LEU A 1 143 ? 6.857 -5.052 -12.998 1.00 94.75 143 LEU A O 1
ATOM 1104 N N . GLU A 1 144 ? 7.480 -6.316 -14.747 1.00 91.81 144 GLU A N 1
ATOM 1105 C CA . GLU A 1 144 ? 8.738 -5.604 -15.010 1.00 91.81 144 GLU A CA 1
ATOM 1106 C C . GLU A 1 144 ? 8.531 -4.379 -15.919 1.00 91.81 144 GLU A C 1
ATOM 1108 O O . GLU A 1 144 ? 9.230 -3.374 -15.796 1.00 91.81 144 GLU A O 1
ATOM 1113 N N . ASP A 1 145 ? 7.541 -4.434 -16.818 1.00 94.69 145 ASP A N 1
ATOM 1114 C CA . ASP A 1 145 ? 7.204 -3.332 -17.720 1.00 94.69 145 ASP A CA 1
ATOM 1115 C C . ASP A 1 145 ? 6.543 -2.170 -16.976 1.00 94.69 145 ASP A C 1
ATOM 1117 O O . ASP A 1 145 ? 5.633 -2.372 -16.179 1.00 94.69 145 ASP A O 1
ATOM 1121 N N . TRP A 1 146 ? 6.894 -0.926 -17.316 1.00 96.38 146 TRP A N 1
ATOM 1122 C CA . TRP A 1 146 ? 6.343 0.248 -16.626 1.00 96.38 146 TRP A CA 1
ATOM 1123 C C . TRP A 1 146 ? 4.917 0.631 -17.050 1.00 96.38 146 TRP A C 1
ATOM 1125 O O . TRP A 1 146 ? 4.180 1.231 -16.266 1.00 96.38 146 TRP A O 1
ATOM 1135 N N . TYR A 1 147 ? 4.510 0.315 -18.285 1.00 95.75 147 TYR A N 1
ATOM 1136 C CA . TYR A 1 147 ? 3.264 0.824 -18.870 1.00 95.75 147 TYR A CA 1
ATOM 1137 C C . TYR A 1 147 ? 2.021 0.367 -18.096 1.00 95.75 147 TYR A C 1
ATOM 1139 O O . TYR A 1 147 ? 1.204 1.193 -17.687 1.00 95.75 147 TYR A O 1
ATOM 1147 N N . ILE A 1 148 ? 1.877 -0.945 -17.872 1.00 96.31 148 ILE A N 1
ATOM 1148 C CA . ILE A 1 148 ? 0.703 -1.522 -17.199 1.00 96.31 148 ILE A CA 1
ATOM 1149 C C . ILE A 1 148 ? 0.614 -1.050 -15.734 1.00 96.31 148 ILE A C 1
ATOM 1151 O O . ILE A 1 148 ? -0.446 -0.548 -15.358 1.00 96.31 148 ILE A O 1
ATOM 1155 N N . PRO A 1 149 ? 1.682 -1.119 -14.914 1.00 96.88 149 PRO A N 1
ATOM 1156 C CA . PRO A 1 149 ? 1.688 -0.595 -13.549 1.00 96.88 149 PRO A CA 1
ATOM 1157 C C . PRO A 1 149 ? 1.309 0.877 -13.438 1.00 96.88 149 PRO A C 1
ATOM 1159 O O . PRO A 1 149 ? 0.507 1.226 -12.575 1.00 96.88 149 PRO A O 1
ATOM 1162 N N . VAL A 1 150 ? 1.832 1.743 -14.311 1.00 97.31 150 VAL A N 1
ATOM 1163 C CA . VAL A 1 150 ? 1.521 3.181 -14.274 1.00 97.31 150 VAL A CA 1
ATOM 1164 C C . VAL A 1 150 ? 0.065 3.449 -14.665 1.00 97.31 150 VAL A C 1
ATOM 1166 O O . VAL A 1 150 ? -0.603 4.261 -14.023 1.00 97.31 150 VAL A O 1
ATOM 1169 N N . ILE A 1 151 ? -0.466 2.744 -15.669 1.00 97.69 151 ILE A N 1
ATOM 1170 C CA . ILE A 1 151 ? -1.889 2.836 -16.034 1.00 97.69 151 ILE A CA 1
ATOM 1171 C C . ILE A 1 151 ? -2.763 2.364 -14.869 1.00 97.69 151 ILE A C 1
ATOM 1173 O O . ILE A 1 151 ? -3.707 3.054 -14.487 1.00 97.69 151 ILE A O 1
ATOM 1177 N N . LEU A 1 152 ? -2.443 1.210 -14.280 1.00 97.19 152 LEU A N 1
ATOM 1178 C CA . LEU A 1 152 ? -3.188 0.659 -13.153 1.00 97.19 152 LEU A CA 1
ATOM 1179 C C . LEU A 1 152 ? -3.127 1.569 -11.924 1.00 97.19 152 LEU A C 1
ATOM 1181 O O . LEU A 1 152 ? -4.159 1.738 -11.278 1.00 97.19 152 LEU A O 1
ATOM 1185 N N . LEU A 1 153 ? -1.978 2.199 -11.650 1.00 97.81 153 LEU A N 1
ATOM 1186 C CA . LEU A 1 153 ? -1.816 3.211 -10.604 1.00 97.81 153 LEU A CA 1
ATOM 1187 C C . LEU A 1 153 ? -2.837 4.339 -10.787 1.00 97.81 153 LEU A C 1
ATOM 1189 O O . LEU A 1 153 ? -3.591 4.627 -9.864 1.00 97.81 153 LEU A O 1
ATOM 1193 N N . LEU A 1 154 ? -2.914 4.922 -11.988 1.00 97.94 154 LEU A N 1
ATOM 1194 C CA . LEU A 1 154 ? -3.869 5.990 -12.303 1.00 97.94 154 LEU A CA 1
ATOM 1195 C C . LEU A 1 154 ? -5.326 5.527 -12.177 1.00 97.94 154 LEU A C 1
ATOM 1197 O O . LEU A 1 154 ? -6.167 6.262 -11.656 1.00 97.94 154 LEU A O 1
ATOM 1201 N N . VAL A 1 155 ? -5.627 4.306 -12.628 1.00 96.69 155 VAL A N 1
ATOM 1202 C CA . VAL A 1 155 ? -6.968 3.720 -12.513 1.00 96.69 155 VAL A CA 1
ATOM 1203 C C . VAL A 1 155 ? -7.370 3.592 -11.045 1.00 96.69 155 VAL A C 1
ATOM 1205 O O . VAL A 1 155 ? -8.440 4.078 -10.676 1.00 96.69 155 VAL A O 1
ATOM 1208 N N . VAL A 1 156 ? -6.524 3.009 -10.187 1.00 95.88 156 VAL A N 1
ATOM 1209 C CA . VAL A 1 156 ? -6.852 2.900 -8.756 1.00 95.88 156 VAL A CA 1
ATOM 1210 C C . VAL A 1 156 ? -6.912 4.263 -8.075 1.00 95.88 156 VAL A C 1
ATOM 1212 O O . VAL A 1 156 ? -7.775 4.450 -7.222 1.00 95.88 156 VAL A O 1
ATOM 1215 N N . SER A 1 157 ? -6.096 5.243 -8.490 1.00 96.06 157 SER A N 1
ATOM 1216 C CA . SER A 1 157 ? -6.212 6.621 -7.998 1.00 96.06 157 SER A CA 1
ATOM 1217 C C . SER A 1 157 ? -7.609 7.173 -8.231 1.00 96.06 157 SER A C 1
ATOM 1219 O O . SER A 1 157 ? -8.237 7.684 -7.306 1.00 96.06 157 SER A O 1
ATOM 1221 N N . ILE A 1 158 ? -8.105 7.068 -9.463 1.00 94.94 158 ILE A N 1
ATOM 1222 C CA . ILE A 1 158 ? -9.433 7.564 -9.825 1.00 94.94 158 ILE A CA 1
ATOM 1223 C C . ILE A 1 158 ? -10.508 6.828 -9.008 1.00 94.94 158 ILE A C 1
ATOM 1225 O O . ILE A 1 158 ? -11.399 7.469 -8.450 1.00 94.94 158 ILE A O 1
ATOM 1229 N N . LEU A 1 159 ? -10.397 5.503 -8.863 1.00 93.06 159 LEU A N 1
ATOM 1230 C CA . LEU A 1 159 ? -11.342 4.694 -8.081 1.00 93.06 159 LEU A CA 1
ATOM 1231 C C . LEU A 1 159 ? -11.386 5.056 -6.587 1.00 93.06 159 LEU A C 1
ATOM 1233 O O . LEU A 1 159 ? -12.413 4.808 -5.954 1.00 93.06 159 LEU A O 1
ATOM 1237 N N . MET A 1 160 ? -10.328 5.646 -6.019 1.00 91.75 160 MET A N 1
ATOM 1238 C CA . MET A 1 160 ? -10.349 6.144 -4.635 1.00 91.75 160 MET A CA 1
ATOM 1239 C C . MET A 1 160 ? -11.296 7.342 -4.463 1.00 91.75 160 MET A C 1
ATOM 1241 O O . MET A 1 160 ? -11.873 7.509 -3.393 1.00 91.75 160 MET A O 1
ATOM 1245 N N . VAL A 1 161 ? -11.495 8.174 -5.489 1.00 90.06 161 VAL A N 1
ATOM 1246 C CA . VAL A 1 161 ? -12.291 9.416 -5.370 1.00 90.06 161 VAL A CA 1
ATOM 1247 C C . VAL A 1 161 ? -13.705 9.268 -5.940 1.00 90.06 161 VAL A C 1
ATOM 1249 O O . VAL A 1 161 ? -14.593 10.048 -5.599 1.00 90.06 161 VAL A O 1
ATOM 1252 N N . ILE A 1 162 ? -13.955 8.263 -6.785 1.00 87.62 162 ILE A N 1
ATOM 1253 C CA . ILE A 1 162 ? -15.308 7.986 -7.282 1.00 87.62 162 ILE A CA 1
ATOM 1254 C C . ILE A 1 162 ? -16.147 7.334 -6.177 1.00 87.62 162 ILE A C 1
ATOM 1256 O O . ILE A 1 162 ? -15.731 6.351 -5.572 1.00 87.62 162 ILE A O 1
ATOM 1260 N N . ASP A 1 163 ? -17.371 7.831 -5.986 1.00 82.25 163 ASP A N 1
ATOM 1261 C CA . ASP A 1 163 ? -18.384 7.238 -5.108 1.00 82.25 163 ASP A CA 1
ATOM 1262 C C . ASP A 1 163 ? -18.909 5.900 -5.671 1.00 82.25 163 ASP A C 1
ATOM 1264 O O . ASP A 1 163 ? -19.947 5.812 -6.332 1.00 82.25 163 ASP A O 1
ATOM 1268 N N . ILE A 1 164 ? -18.119 4.847 -5.465 1.00 83.00 164 ILE A N 1
ATOM 1269 C CA . ILE A 1 164 ? -18.478 3.455 -5.726 1.00 83.00 164 ILE A CA 1
ATOM 1270 C C . ILE A 1 164 ? -18.608 2.754 -4.379 1.00 83.00 164 ILE A C 1
ATOM 1272 O O . ILE A 1 164 ? -17.685 2.784 -3.566 1.00 83.00 164 ILE A O 1
ATOM 1276 N N . ASN A 1 165 ? -19.733 2.072 -4.168 1.00 78.94 165 ASN A N 1
ATOM 1277 C CA . ASN A 1 165 ? -19.954 1.289 -2.960 1.00 78.94 165 ASN A CA 1
ATOM 1278 C C . ASN A 1 165 ? -19.250 -0.070 -3.076 1.00 78.94 165 ASN A C 1
ATOM 1280 O O . ASN A 1 165 ? -19.686 -0.941 -3.836 1.00 78.94 165 ASN A O 1
ATOM 1284 N N . TYR A 1 166 ? -18.179 -0.258 -2.308 1.00 81.00 166 TYR A N 1
ATOM 1285 C CA . TYR A 1 166 ? -17.486 -1.539 -2.213 1.00 81.00 166 TYR A CA 1
ATOM 1286 C C . TYR A 1 166 ? -18.109 -2.385 -1.091 1.00 81.00 166 TYR A C 1
ATOM 1288 O O . TYR A 1 166 ? -18.061 -1.995 0.081 1.00 81.00 166 TYR A O 1
ATOM 1296 N N . PRO A 1 167 ? -18.719 -3.543 -1.407 1.00 77.31 167 PRO A N 1
ATOM 1297 C CA . PRO A 1 167 ? -19.326 -4.388 -0.391 1.00 77.31 167 PRO A CA 1
ATOM 1298 C C . PRO A 1 167 ? -18.254 -4.946 0.547 1.00 77.31 167 PRO A C 1
ATOM 1300 O O . PRO A 1 167 ? -17.186 -5.383 0.121 1.00 77.31 167 PRO A O 1
ATOM 1303 N N . LYS A 1 168 ? -18.566 -4.971 1.846 1.00 74.38 168 LYS A N 1
ATOM 1304 C CA . LYS A 1 168 ? -17.642 -5.492 2.857 1.00 74.38 168 LYS A CA 1
ATOM 1305 C C . LYS A 1 168 ? -17.297 -6.955 2.552 1.00 74.38 168 LYS A C 1
ATOM 1307 O O . LYS A 1 168 ? -18.218 -7.759 2.362 1.00 74.38 168 LYS A O 1
ATOM 1312 N N . PRO A 1 169 ? -16.006 -7.328 2.548 1.00 75.69 169 PRO A N 1
ATOM 1313 C CA . PRO A 1 169 ? -15.611 -8.702 2.296 1.00 75.69 169 PRO A CA 1
ATOM 1314 C C . PRO A 1 169 ? -16.160 -9.628 3.389 1.00 75.69 169 PRO A C 1
ATOM 1316 O O . PRO A 1 169 ? -16.184 -9.298 4.579 1.00 75.69 169 PRO A O 1
ATOM 1319 N N . LYS A 1 170 ? -16.654 -10.798 2.969 1.00 79.62 170 LYS A N 1
ATOM 1320 C CA . LYS A 1 170 ? -17.190 -11.821 3.879 1.00 79.62 170 LYS A CA 1
ATOM 1321 C C . LYS A 1 170 ? -16.057 -12.421 4.716 1.00 79.62 170 LYS A C 1
ATOM 1323 O O . LYS A 1 170 ? -14.906 -12.435 4.294 1.00 79.62 170 LYS A O 1
ATOM 1328 N N . ILE A 1 171 ? -16.391 -13.010 5.867 1.00 81.31 171 ILE A N 1
ATOM 1329 C CA . ILE A 1 171 ? -15.388 -13.551 6.803 1.00 81.31 171 ILE A CA 1
ATOM 1330 C C . ILE A 1 171 ? -14.437 -14.567 6.144 1.00 81.31 171 ILE A C 1
ATOM 1332 O O . ILE A 1 171 ? -13.239 -14.558 6.409 1.00 81.31 171 ILE A O 1
ATOM 1336 N N . TRP A 1 172 ? -14.956 -15.399 5.233 1.00 76.19 172 TRP A N 1
ATOM 1337 C CA . TRP A 1 172 ? -14.160 -16.382 4.500 1.00 76.19 172 TRP A CA 1
ATOM 1338 C C . TRP A 1 172 ? -13.206 -15.721 3.496 1.00 76.19 172 TRP A C 1
ATOM 1340 O O . TRP A 1 172 ? -12.100 -16.212 3.312 1.00 76.19 172 TRP A O 1
ATOM 1350 N N . MET A 1 173 ? -13.589 -14.586 2.895 1.00 82.62 173 MET A N 1
ATOM 1351 C CA . MET A 1 173 ? -12.726 -13.828 1.982 1.00 82.62 173 MET A CA 1
ATOM 1352 C C . MET A 1 173 ? -11.539 -13.238 2.741 1.00 82.62 173 MET A C 1
ATOM 1354 O O . MET A 1 173 ? -10.412 -13.328 2.269 1.00 82.62 173 MET A O 1
ATOM 1358 N N . ASN A 1 174 ? -11.775 -12.714 3.948 1.00 84.81 174 ASN A N 1
ATOM 1359 C CA . ASN A 1 174 ? -10.705 -12.207 4.809 1.00 84.81 174 ASN A CA 1
ATOM 1360 C C . ASN A 1 174 ? -9.753 -13.327 5.242 1.00 84.81 174 ASN A C 1
ATOM 1362 O O . ASN A 1 174 ? -8.545 -13.123 5.258 1.00 84.81 174 ASN A O 1
ATOM 1366 N N . ALA A 1 175 ? -10.279 -14.517 5.558 1.00 86.50 175 ALA A N 1
ATOM 1367 C CA . ALA A 1 175 ? -9.453 -15.672 5.909 1.00 86.50 175 ALA A CA 1
ATOM 1368 C C . ALA A 1 175 ? -8.572 -16.130 4.733 1.00 86.50 175 ALA A C 1
ATOM 1370 O O . ALA A 1 175 ? -7.384 -16.384 4.920 1.00 86.50 175 ALA A O 1
ATOM 1371 N N . VAL A 1 176 ? -9.134 -16.186 3.519 1.00 88.00 176 VAL A N 1
ATOM 1372 C CA . VAL A 1 176 ? -8.382 -16.510 2.296 1.00 88.00 176 VAL A CA 1
ATOM 1373 C C . VAL A 1 176 ? -7.333 -15.437 1.998 1.00 88.00 176 VAL A C 1
ATOM 1375 O O . VAL A 1 176 ? -6.184 -15.779 1.737 1.00 88.00 176 VAL A O 1
ATOM 1378 N N . GLY A 1 177 ? -7.693 -14.155 2.088 1.00 88.69 177 GLY A N 1
ATOM 1379 C CA . GLY A 1 177 ? -6.762 -13.042 1.892 1.00 88.69 177 GLY A CA 1
ATOM 1380 C C . GLY A 1 177 ? -5.603 -13.073 2.889 1.00 88.69 177 GLY A C 1
ATOM 1381 O O . GLY A 1 177 ? -4.449 -12.981 2.483 1.00 88.69 177 GLY A O 1
ATOM 1382 N N . LEU A 1 178 ? -5.890 -13.301 4.175 1.00 91.50 178 LEU A N 1
ATOM 1383 C CA . LEU A 1 178 ? -4.870 -13.452 5.216 1.00 91.50 178 LEU A CA 1
ATOM 1384 C C . LEU A 1 178 ? -3.926 -14.616 4.911 1.00 91.50 178 LEU A C 1
ATOM 1386 O O . LEU A 1 178 ? -2.710 -14.451 4.982 1.00 91.50 178 LEU A O 1
ATOM 1390 N N . LEU A 1 179 ? -4.469 -15.776 4.534 1.00 93.00 179 LEU A N 1
ATOM 1391 C CA . LEU A 1 179 ? -3.657 -16.935 4.169 1.00 93.00 179 LEU A CA 1
ATOM 1392 C C . LEU A 1 179 ? -2.745 -16.620 2.975 1.00 93.00 179 LEU A C 1
ATOM 1394 O O . LEU A 1 179 ? -1.552 -16.906 3.028 1.00 93.00 179 LEU A O 1
ATOM 1398 N N . LEU A 1 180 ? -3.284 -16.007 1.920 1.00 91.88 180 LEU A N 1
ATOM 1399 C CA . LEU A 1 180 ? -2.519 -15.646 0.726 1.00 91.88 180 LEU A CA 1
ATOM 1400 C C . LEU A 1 180 ? -1.445 -14.592 1.015 1.00 91.88 180 LEU A C 1
ATOM 1402 O O . LEU A 1 180 ? -0.348 -14.692 0.466 1.00 91.88 180 LEU A O 1
ATOM 1406 N N . ILE A 1 181 ? -1.717 -13.624 1.894 1.00 92.81 181 ILE A N 1
ATOM 1407 C CA . ILE A 1 181 ? -0.710 -12.660 2.354 1.00 92.81 181 ILE A CA 1
ATOM 1408 C C . ILE A 1 181 ? 0.422 -13.389 3.079 1.00 92.81 181 ILE A C 1
ATOM 1410 O O . ILE A 1 181 ? 1.581 -13.208 2.719 1.00 92.81 181 ILE A O 1
ATOM 1414 N N . LEU A 1 182 ? 0.110 -14.254 4.049 1.00 93.88 182 LEU A N 1
ATOM 1415 C CA . LEU A 1 182 ? 1.135 -14.995 4.791 1.00 93.88 182 LEU A CA 1
ATOM 1416 C C . LEU A 1 182 ? 1.968 -15.899 3.876 1.00 93.88 182 LEU A C 1
ATOM 1418 O O . LEU A 1 182 ? 3.187 -15.959 4.021 1.00 93.88 182 LEU A O 1
ATOM 1422 N N . LEU A 1 183 ? 1.332 -16.561 2.907 1.00 92.19 183 LEU A N 1
ATOM 1423 C CA . LEU A 1 183 ? 2.033 -17.368 1.908 1.00 92.19 183 LEU A CA 1
ATOM 1424 C C . LEU A 1 183 ? 2.914 -16.511 0.993 1.00 92.19 183 LEU A C 1
ATOM 1426 O O . LEU A 1 183 ? 4.029 -16.915 0.679 1.00 92.19 183 LEU A O 1
ATOM 1430 N N . THR A 1 184 ? 2.456 -15.318 0.610 1.00 91.81 184 THR A N 1
ATOM 1431 C CA . THR A 1 184 ? 3.249 -14.370 -0.188 1.00 91.81 184 THR A CA 1
ATOM 1432 C C . THR A 1 184 ? 4.465 -13.869 0.589 1.00 91.81 184 THR A C 1
ATOM 1434 O O . THR A 1 184 ? 5.558 -13.818 0.038 1.00 91.81 184 THR A O 1
ATOM 1437 N N . VAL A 1 185 ? 4.312 -13.565 1.878 1.00 92.19 185 VAL A N 1
ATOM 1438 C CA . VAL A 1 185 ? 5.427 -13.145 2.743 1.00 92.19 185 VAL A CA 1
ATOM 1439 C C . VAL A 1 185 ? 6.422 -14.290 2.968 1.00 92.19 185 VAL A C 1
ATOM 1441 O O . VAL A 1 185 ? 7.629 -14.069 2.956 1.00 92.19 185 VAL A O 1
ATOM 1444 N N . ALA A 1 186 ? 5.941 -15.523 3.153 1.00 90.25 186 ALA A N 1
ATOM 1445 C CA . ALA A 1 186 ? 6.797 -16.676 3.438 1.00 90.25 186 ALA A CA 1
ATOM 1446 C C . ALA A 1 186 ? 7.512 -17.240 2.196 1.00 90.25 186 ALA A C 1
ATOM 1448 O O . ALA A 1 186 ? 8.629 -17.744 2.306 1.00 90.25 186 ALA A O 1
ATOM 1449 N N . PHE A 1 187 ? 6.872 -17.179 1.026 1.00 86.25 187 PHE A N 1
ATOM 1450 C CA . PHE A 1 187 ? 7.305 -17.885 -0.185 1.00 86.25 187 PHE A CA 1
ATOM 1451 C C . PHE A 1 187 ? 7.354 -16.987 -1.431 1.00 86.25 187 PHE A C 1
ATOM 1453 O O . PHE A 1 187 ? 7.291 -17.505 -2.540 1.00 86.25 187 PHE A O 1
ATOM 1460 N N . GLY A 1 188 ? 7.452 -15.663 -1.274 1.00 74.06 188 GLY A N 1
ATOM 1461 C CA . GLY A 1 188 ? 7.198 -14.661 -2.324 1.00 74.06 188 GLY A CA 1
ATOM 1462 C C . GLY A 1 188 ? 7.715 -14.992 -3.726 1.00 74.06 188 GLY A C 1
ATOM 1463 O O . GLY A 1 188 ? 6.913 -15.130 -4.645 1.00 74.06 188 GLY A O 1
ATOM 1464 N N . SER A 1 189 ? 9.030 -15.162 -3.887 1.00 74.31 189 SER A N 1
ATOM 1465 C CA . SER A 1 189 ? 9.656 -15.499 -5.177 1.00 74.31 189 SER A CA 1
ATOM 1466 C C . SER A 1 189 ? 9.758 -17.006 -5.454 1.00 74.31 189 SER A C 1
ATOM 1468 O O . SER A 1 189 ? 10.203 -17.417 -6.527 1.00 74.31 189 SER A O 1
ATOM 1470 N N . ALA A 1 190 ? 9.355 -17.854 -4.505 1.00 79.19 190 ALA A N 1
ATOM 1471 C CA . ALA A 1 190 ? 9.332 -19.297 -4.700 1.00 79.19 190 ALA A CA 1
ATOM 1472 C C . ALA A 1 190 ? 8.173 -19.701 -5.626 1.00 79.19 190 ALA A C 1
ATOM 1474 O O . ALA A 1 190 ? 7.176 -18.992 -5.764 1.00 79.19 190 ALA A O 1
ATOM 1475 N N . TRP A 1 191 ? 8.304 -20.865 -6.269 1.00 75.31 191 TRP A N 1
ATOM 1476 C CA . TRP A 1 191 ? 7.284 -21.421 -7.171 1.00 75.31 191 TRP A CA 1
ATOM 1477 C C . TRP A 1 191 ? 6.778 -20.431 -8.233 1.00 75.31 191 TRP A C 1
ATOM 1479 O O . TRP A 1 191 ? 5.574 -20.321 -8.457 1.00 75.31 191 TRP A O 1
ATOM 1489 N N . ASN A 1 192 ? 7.693 -19.714 -8.893 1.00 79.06 192 ASN A N 1
ATOM 1490 C CA . ASN A 1 192 ? 7.367 -1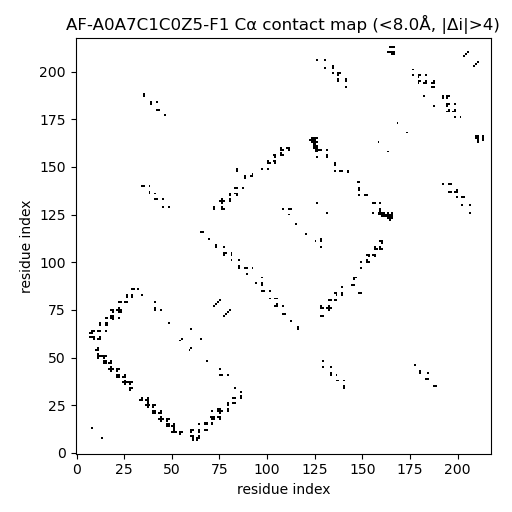8.753 -9.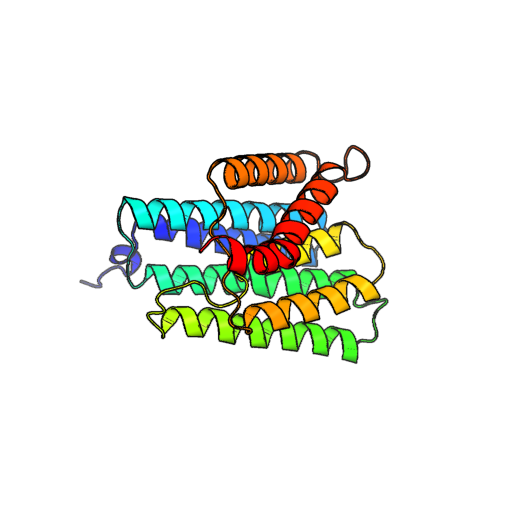955 1.00 79.06 192 ASN A CA 1
ATOM 1491 C C . ASN A 1 192 ? 6.339 -17.692 -9.518 1.00 79.06 192 ASN A C 1
ATOM 1493 O O . ASN A 1 192 ? 5.455 -17.330 -10.293 1.00 79.06 192 ASN A O 1
ATOM 1497 N N . SER A 1 193 ? 6.417 -17.226 -8.268 1.00 86.62 193 SER A N 1
ATOM 1498 C CA . SER A 1 193 ? 5.555 -16.157 -7.750 1.00 86.62 193 SER A CA 1
ATOM 1499 C C . SER A 1 193 ? 4.054 -16.497 -7.761 1.00 86.62 193 SER A C 1
ATOM 1501 O O . SER A 1 193 ? 3.201 -15.611 -7.887 1.00 86.62 193 SER A O 1
ATOM 1503 N N . LEU A 1 194 ? 3.707 -17.783 -7.597 1.00 88.00 194 LEU A N 1
ATOM 1504 C CA . LEU A 1 194 ? 2.321 -18.269 -7.595 1.00 88.00 194 LEU A CA 1
ATOM 1505 C C . LEU A 1 194 ? 1.443 -17.526 -6.576 1.00 88.00 194 LEU A C 1
ATOM 1507 O O . LEU A 1 194 ? 0.363 -17.049 -6.919 1.00 88.00 194 LEU A O 1
ATOM 1511 N N . PHE A 1 195 ? 1.891 -17.424 -5.322 1.00 91.00 195 PHE A N 1
ATOM 1512 C CA . PHE A 1 195 ? 1.095 -16.827 -4.244 1.00 91.00 195 PHE A CA 1
ATOM 1513 C C . PHE A 1 195 ? 0.841 -15.328 -4.429 1.00 91.00 195 PHE A C 1
ATOM 1515 O O . PHE A 1 195 ? -0.333 -14.950 -4.387 1.00 91.00 195 PHE A O 1
ATOM 1522 N N . PRO A 1 196 ? 1.857 -14.484 -4.704 1.00 91.00 196 PRO A N 1
ATOM 1523 C CA . PRO A 1 196 ? 1.597 -13.083 -5.013 1.00 91.00 196 PRO A CA 1
ATOM 1524 C C . PRO A 1 196 ? 0.701 -12.915 -6.245 1.00 91.00 196 PRO A C 1
ATOM 1526 O O . PRO A 1 196 ? -0.142 -12.023 -6.251 1.00 91.00 196 PRO A O 1
ATOM 1529 N N . THR A 1 197 ? 0.793 -13.798 -7.248 1.00 91.75 197 THR A N 1
ATOM 1530 C CA . THR A 1 197 ? -0.098 -13.758 -8.424 1.00 91.75 197 THR A CA 1
ATOM 1531 C C . THR A 1 197 ? -1.550 -14.065 -8.055 1.00 91.75 197 THR A C 1
ATOM 1533 O O . THR A 1 197 ? -2.461 -13.339 -8.455 1.00 91.75 197 THR A O 1
ATOM 1536 N N . LEU A 1 198 ? -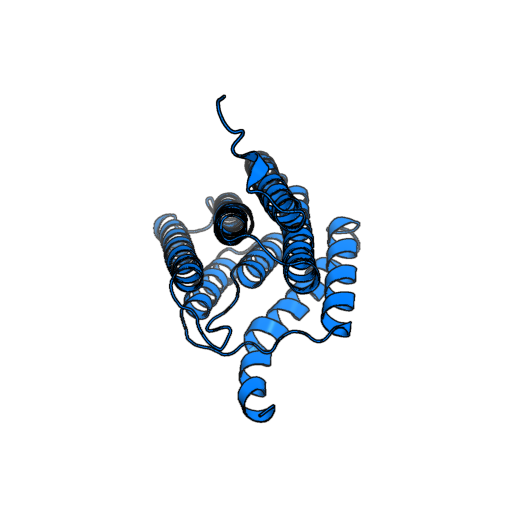1.794 -15.107 -7.255 1.00 92.88 198 LEU A N 1
ATOM 1537 C CA . LEU A 1 198 ? -3.138 -15.426 -6.757 1.00 92.88 198 LEU A CA 1
ATOM 1538 C C . LEU A 1 198 ? -3.701 -14.296 -5.887 1.00 92.88 198 LEU A C 1
ATOM 1540 O O . LEU A 1 198 ? -4.883 -13.959 -5.994 1.00 92.88 198 LEU A O 1
ATOM 1544 N N . LEU A 1 199 ? -2.853 -13.685 -5.059 1.00 93.06 199 LEU A N 1
ATOM 1545 C CA . LEU A 1 199 ? -3.228 -12.539 -4.242 1.00 93.06 199 LEU A CA 1
ATOM 1546 C C . LEU A 1 199 ? -3.578 -11.328 -5.121 1.00 93.06 199 LEU A C 1
ATOM 1548 O O . LEU A 1 199 ? -4.637 -10.732 -4.918 1.00 93.06 199 LEU A O 1
ATOM 1552 N N . LEU A 1 200 ? -2.774 -11.021 -6.145 1.00 94.19 200 LEU A N 1
ATOM 1553 C CA . LEU A 1 200 ? -3.056 -9.957 -7.112 1.00 94.19 200 LEU A CA 1
ATOM 1554 C C . LEU A 1 200 ? -4.405 -10.175 -7.802 1.00 94.19 200 LEU A C 1
ATOM 1556 O O . LEU A 1 200 ? -5.215 -9.252 -7.859 1.00 94.19 200 LEU A O 1
ATOM 1560 N N . LEU A 1 201 ? -4.674 -11.394 -8.280 1.00 93.38 201 LEU A N 1
ATOM 1561 C CA . LEU A 1 201 ? -5.958 -11.736 -8.897 1.00 93.38 201 LEU A CA 1
ATOM 1562 C C . LEU A 1 201 ? -7.121 -11.535 -7.923 1.00 93.38 201 LEU A C 1
ATOM 1564 O O . LEU A 1 201 ? -8.159 -11.005 -8.313 1.00 93.38 201 LEU A O 1
ATOM 1568 N N . SER A 1 202 ? -6.953 -11.902 -6.651 1.00 90.75 202 SER A N 1
ATOM 1569 C CA . SER A 1 202 ? -7.992 -11.692 -5.639 1.00 90.75 202 SER A CA 1
ATOM 1570 C C . SER A 1 202 ? -8.300 -10.204 -5.409 1.00 90.75 202 SER A C 1
ATOM 1572 O O . SER A 1 202 ? -9.474 -9.827 -5.379 1.00 90.75 202 SER A O 1
ATOM 1574 N N . PHE A 1 203 ? -7.273 -9.345 -5.346 1.00 90.25 203 PHE A N 1
ATOM 1575 C CA . PHE A 1 203 ? -7.446 -7.893 -5.254 1.00 90.25 203 PHE A CA 1
ATOM 1576 C C . PHE A 1 203 ? -8.040 -7.312 -6.539 1.00 90.25 203 PHE A C 1
ATOM 1578 O O . PHE A 1 203 ? -8.946 -6.490 -6.462 1.00 90.25 203 PHE A O 1
ATOM 1585 N N . ALA A 1 204 ? -7.610 -7.772 -7.716 1.00 91.94 204 ALA A N 1
ATOM 1586 C CA . ALA A 1 204 ? -8.175 -7.344 -8.995 1.00 91.94 204 ALA A CA 1
ATOM 1587 C C . ALA A 1 204 ? -9.679 -7.660 -9.080 1.00 91.94 204 ALA A C 1
ATOM 1589 O O . ALA A 1 204 ? -10.476 -6.807 -9.470 1.00 91.94 204 ALA A O 1
ATOM 1590 N N . LEU A 1 205 ? -10.090 -8.861 -8.659 1.00 90.19 205 LEU A N 1
ATOM 1591 C CA . LEU A 1 205 ? -11.503 -9.240 -8.592 1.00 90.19 205 LEU A CA 1
ATOM 1592 C C . LEU A 1 205 ? -12.272 -8.360 -7.596 1.00 90.19 205 LEU A C 1
ATOM 1594 O O . LEU A 1 205 ? -13.366 -7.888 -7.907 1.00 90.19 205 LEU A O 1
ATOM 1598 N N . TYR A 1 206 ? -11.700 -8.092 -6.423 1.00 87.69 206 TYR A N 1
ATOM 1599 C CA . TYR A 1 206 ? -12.313 -7.197 -5.442 1.00 87.69 206 TYR A CA 1
ATOM 1600 C C . TYR A 1 206 ? -12.495 -5.768 -5.988 1.00 87.69 206 TYR A C 1
ATOM 1602 O O . TYR A 1 206 ? -13.572 -5.190 -5.851 1.00 87.69 206 TYR A O 1
ATOM 1610 N N . ILE A 1 207 ? -11.474 -5.218 -6.650 1.00 88.62 207 ILE A N 1
ATOM 1611 C CA . ILE A 1 207 ? -11.461 -3.836 -7.148 1.00 88.62 207 ILE A CA 1
ATOM 1612 C C . ILE A 1 207 ? -12.382 -3.668 -8.363 1.00 88.62 207 ILE A C 1
ATOM 1614 O O . ILE A 1 207 ? -13.185 -2.741 -8.403 1.00 88.62 207 ILE A O 1
ATOM 1618 N N . PHE A 1 208 ? -12.293 -4.551 -9.359 1.00 88.81 208 PHE A N 1
ATOM 1619 C CA . PHE A 1 208 ? -12.966 -4.341 -10.647 1.00 88.81 208 PHE A CA 1
ATOM 1620 C C . PHE A 1 208 ? -14.313 -5.052 -10.767 1.00 88.81 208 PHE A C 1
ATOM 1622 O O . PHE A 1 208 ? -15.212 -4.560 -11.449 1.00 88.81 208 PHE A O 1
ATOM 1629 N N . VAL A 1 209 ? -14.475 -6.210 -10.125 1.00 84.88 209 VAL A N 1
ATOM 1630 C CA . VAL A 1 209 ? -15.662 -7.055 -10.319 1.00 84.88 209 VAL A CA 1
ATOM 1631 C C . VAL A 1 209 ? -16.702 -6.796 -9.236 1.00 84.88 209 VAL A C 1
ATOM 1633 O O . VAL A 1 209 ? -17.891 -6.679 -9.532 1.00 84.88 209 VAL A O 1
ATOM 1636 N N . MET A 1 210 ? -16.279 -6.656 -7.981 1.00 80.12 210 MET A N 1
ATOM 1637 C CA . MET A 1 210 ? -17.202 -6.519 -6.851 1.00 80.12 210 MET A CA 1
ATOM 1638 C C . MET A 1 210 ? -18.146 -5.298 -6.931 1.00 80.12 210 MET A C 1
ATOM 1640 O O . MET A 1 210 ? -19.333 -5.469 -6.631 1.00 80.12 210 MET A O 1
ATOM 1644 N N . PRO A 1 211 ? -17.712 -4.114 -7.410 1.00 80.81 211 PRO A N 1
ATOM 1645 C CA . PRO A 1 211 ? -18.601 -2.975 -7.661 1.00 80.81 211 PRO A CA 1
ATOM 1646 C C . PRO A 1 211 ? -19.770 -3.250 -8.608 1.00 80.81 211 PRO A C 1
ATOM 1648 O O . PRO A 1 211 ? -20.860 -2.709 -8.425 1.00 80.81 211 PRO A O 1
ATOM 1651 N N . LEU A 1 212 ? -19.574 -4.105 -9.616 1.00 76.25 212 LEU A N 1
ATOM 1652 C CA . LEU A 1 212 ? -20.613 -4.431 -10.599 1.00 76.25 212 LEU A CA 1
ATOM 1653 C C . LEU A 1 212 ? -21.749 -5.235 -9.956 1.00 76.25 212 LEU A C 1
ATOM 1655 O O . LEU A 1 212 ? -22.919 -5.051 -10.292 1.00 76.25 212 LEU A O 1
ATOM 1659 N N . PHE A 1 213 ? -21.409 -6.084 -8.985 1.00 67.81 213 PHE A N 1
ATOM 1660 C CA . PHE A 1 213 ? -22.369 -6.893 -8.236 1.00 67.81 213 PHE A CA 1
ATOM 1661 C C . PHE A 1 213 ? -22.986 -6.154 -7.048 1.00 67.81 213 PHE A C 1
ATOM 1663 O O . PHE A 1 213 ? -24.020 -6.589 -6.543 1.00 67.81 213 PHE A O 1
ATOM 1670 N N . ALA A 1 214 ? -22.419 -5.017 -6.633 1.00 62.16 214 ALA A N 1
ATOM 1671 C CA . ALA A 1 214 ? -22.985 -4.200 -5.563 1.00 6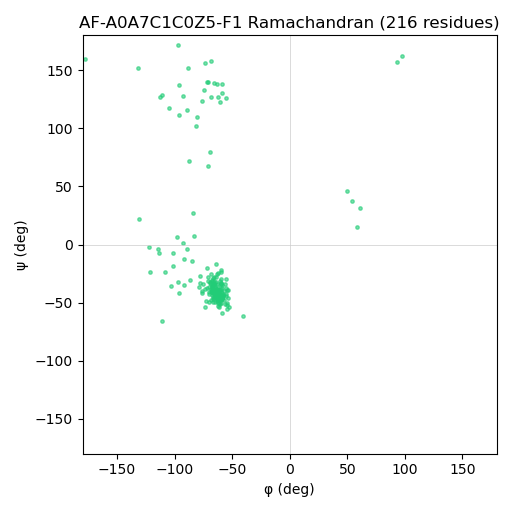2.16 214 ALA A CA 1
ATOM 1672 C C . ALA A 1 214 ? -24.412 -3.721 -5.890 1.00 62.16 214 ALA A C 1
ATOM 1674 O O . ALA A 1 214 ? -25.229 -3.612 -4.984 1.00 62.16 214 ALA A O 1
ATOM 1675 N N . LYS A 1 215 ? -24.754 -3.520 -7.174 1.00 55.72 215 LYS A N 1
ATOM 1676 C CA . LYS A 1 215 ? -26.125 -3.191 -7.617 1.00 55.72 215 LYS A CA 1
ATOM 1677 C C . LYS A 1 215 ? -27.125 -4.353 -7.529 1.00 55.72 215 LYS A C 1
ATOM 1679 O O . LYS A 1 215 ? -28.318 -4.092 -7.538 1.00 55.72 215 LYS A O 1
ATOM 1684 N N . PHE A 1 216 ? -26.660 -5.602 -7.471 1.00 49.84 216 PHE A N 1
ATOM 1685 C CA . PHE A 1 216 ? -27.506 -6.808 -7.441 1.00 49.84 216 PHE A CA 1
ATOM 1686 C C . PHE A 1 216 ? -27.658 -7.419 -6.039 1.00 49.84 216 PHE A C 1
ATOM 1688 O O . PHE A 1 216 ? -28.411 -8.372 -5.862 1.00 49.84 216 PHE A O 1
ATOM 1695 N N . LEU A 1 217 ? -26.912 -6.911 -5.053 1.00 49.25 217 LEU A N 1
ATOM 1696 C CA . LEU A 1 217 ? -26.901 -7.394 -3.667 1.00 49.25 217 LEU A CA 1
ATOM 1697 C C . LEU A 1 217 ? -27.788 -6.563 -2.719 1.00 49.25 217 LEU A C 1
ATOM 1699 O O . LEU A 1 217 ? -27.768 -6.822 -1.515 1.00 49.25 217 LEU A O 1
ATOM 1703 N N . TYR A 1 218 ? -28.551 -5.604 -3.257 1.00 45.44 218 TYR A N 1
ATOM 1704 C CA . TYR A 1 218 ? -29.577 -4.825 -2.554 1.00 45.44 218 TYR A CA 1
ATOM 1705 C C . TYR A 1 218 ? -30.961 -5.097 -3.135 1.00 45.44 218 TYR A C 1
ATOM 1707 O O . TYR A 1 218 ? -31.063 -5.177 -4.380 1.00 45.44 218 TYR A O 1
#

Radius of gyration: 17.16 Å; Cα contacts (8 Å, |Δi|>4): 281; chains: 1; bounding box: 48×39×55 Å

Solvent-accessible surface area (backbone atoms only — not comparable to full-atom values): 11427 Å² total; per-residue (Å²): 130,90,77,67,74,68,79,62,62,48,84,30,38,55,29,23,53,50,16,25,49,28,8,54,53,17,43,53,29,39,76,70,68,37,52,70,62,15,44,35,29,33,53,50,22,52,53,28,45,57,46,21,59,53,40,23,73,73,74,56,70,40,83,57,30,61,53,47,37,50,52,16,45,45,36,26,27,40,49,29,34,47,50,46,52,44,70,74,25,62,91,79,39,62,62,70,60,53,53,48,44,46,50,49,33,52,54,30,50,52,53,40,51,55,46,64,78,72,48,92,62,97,62,59,64,17,51,55,57,61,61,46,16,51,43,50,36,42,44,57,76,73,45,88,62,51,67,65,51,51,53,51,46,47,52,47,26,52,42,23,66,40,82,42,58,61,72,79,78,52,75,67,54,53,53,52,51,52,51,34,48,54,45,20,58,75,40,40,78,48,80,83,29,48,43,42,50,53,43,39,51,54,47,48,43,54,68,68,48,42,48,69,49,46,74,73,77,107

Sequence (218 aa):
MPKLLIKYIEFADYFSILNSIFGMIAILFILDNNLWMAGSLILLAVLSDGLDGLIARRYGGSRLGSYIDSLADLISFCMAPLLMVFVSYRDICPSYILVGAIAIYLLFSIIHLSTFLTTKQRGFSGLPTTAAGAFVVLVVLLLEDWYIPVILLLVVSILMVIDINYPKPKIWMNAVGLLLILLTVAFGSAWNSLFPTLLLLSFALYIFVMPLFAKFLY

Mean predicted aligned error: 5.53 Å

Nearest PDB structures (foldseek):
  7b1k-assembly1_A  TM=8.939E-01  e=2.995E-08  Methanocaldococcus jannaschii DSM 2661
  6wmv-assembly1_A  TM=7.244E-01  e=5.516E-02  Archaeoglobus fulgidus

Secondary structure (DSSP, 8-state):
-PPPGGGG--TTHHHHHHHHHHHHHHHHHHHTT-HHHHHHHHHHHHHHHHHHHHHHHHH---HHHHHHHHHHHIIIIIIHHHHHHHHHHTTTS-HHHHHHHHHHHHHHHHHHHHHHHH---SS-BS--HHHHHHHHHHHHHH---SHHHHHHHHHHHHHHHS--B-PPPPHHHHHHHHHHHHHHHHHTTGGGGHHHHHHHHHHHIIIIIHHHHHTT--

pLDDT: mean 87.79, std 12.26, range [41.47, 98.5]

Foldseek 3Di:
DPDPPCVQADPLLVLLVQLLVLLVVLQVCVVVVVLLSSLLSLLVSLVSLVVSVVCCVVPNGGLVSLVSNLVSLCRSLQVSLLSLLCSLPVVPDDNVLSVVLSVLLSVLSVVLSVCVNPDPDPANFFDDSSLLSNLLSLCSLQDSDNPVSSVSSNVNSVRSNGGFGQDDDDPVLVVVLVVLSVCCSVQVPHPPRVSSVVNNVSSVCSSPPRSVCVVVVD